Protein AF-A0A9D4PHR6-F1 (afdb_monomer_lite)

Foldseek 3Di:
DVVVVVVVVVVVVVVVVVVVVPPPPQDDDDDPVDLDPDPDPAQLLLLFQLRALCSLQVVVDPPLPPPDDPQKDFQEKEKEWEAFDDDDDPVVVVVCVVVVVVLVVCVVVPPPDDPVSLLVLSNVQSNCCNVPVGDPSPSVDDNSRSLLSQLVVLVVLCCPQADVDLLNLLVLLVVLVVVVVLVVVQPDQPPPPDDRPHDPHHYDYHYDHQSNQRSNCRLQVFLQDVVHRDPSCCVVPSPPRRGGNSNQNYHGWMWMWIWMAGDPRFIWIFIATSSHTDDTAQAPDSRGGPVSVCPGLSNQQSPPRDNCQSPDPPDDSVPDRD

Structure (mmCIF, N/CA/C/O backbone):
data_AF-A0A9D4PHR6-F1
#
_entry.id   AF-A0A9D4PHR6-F1
#
loop_
_atom_site.group_PDB
_atom_site.id
_atom_site.type_symbol
_atom_site.label_atom_id
_atom_site.label_alt_id
_atom_site.label_comp_id
_atom_site.label_asym_id
_atom_site.label_entity_id
_atom_site.label_seq_id
_atom_site.pdbx_PDB_ins_code
_atom_site.Cartn_x
_atom_site.Cartn_y
_atom_site.Cartn_z
_atom_site.occupancy
_atom_site.B_iso_or_equiv
_atom_site.auth_seq_id
_atom_site.auth_comp_id
_atom_site.auth_asym_id
_atom_site.auth_atom_id
_atom_site.pdbx_PDB_model_num
ATOM 1 N N . MET A 1 1 ? 49.604 -32.630 4.756 1.00 53.75 1 MET A N 1
ATOM 2 C CA . MET A 1 1 ? 49.656 -32.004 3.415 1.00 53.75 1 MET A CA 1
ATOM 3 C C . MET A 1 1 ? 48.491 -32.455 2.538 1.00 53.75 1 MET A C 1
ATOM 5 O O . MET A 1 1 ? 47.643 -31.623 2.258 1.00 53.75 1 MET A O 1
ATOM 9 N N . ALA A 1 2 ? 48.373 -33.742 2.186 1.00 53.66 2 ALA A N 1
ATOM 10 C CA . ALA A 1 2 ? 47.336 -34.230 1.261 1.00 53.66 2 ALA A CA 1
ATOM 11 C C . ALA A 1 2 ? 45.887 -33.900 1.682 1.00 53.66 2 ALA A C 1
ATOM 13 O O . ALA A 1 2 ? 45.139 -33.359 0.883 1.00 53.66 2 ALA A O 1
ATOM 14 N N . VAL A 1 3 ? 45.519 -34.114 2.951 1.00 58.34 3 VAL A N 1
ATOM 15 C CA . VAL A 1 3 ? 44.145 -33.882 3.454 1.00 58.34 3 VAL A CA 1
ATOM 16 C C . VAL A 1 3 ? 43.715 -32.409 3.382 1.00 58.34 3 VAL A C 1
ATOM 18 O O . VAL A 1 3 ? 42.563 -32.114 3.081 1.00 58.34 3 VAL A O 1
ATOM 21 N N . ILE A 1 4 ? 44.643 -31.472 3.605 1.00 59.62 4 ILE A N 1
ATOM 22 C CA . ILE A 1 4 ? 44.362 -30.027 3.545 1.00 59.62 4 ILE A CA 1
ATOM 23 C C . ILE A 1 4 ? 44.107 -29.595 2.096 1.00 59.62 4 ILE A C 1
ATOM 25 O O . ILE A 1 4 ? 43.208 -28.798 1.846 1.00 59.62 4 ILE A O 1
ATOM 29 N N . ILE A 1 5 ? 44.847 -30.169 1.142 1.00 61.12 5 ILE A N 1
ATOM 30 C CA . ILE A 1 5 ? 44.659 -29.916 -0.291 1.00 61.12 5 ILE A CA 1
ATOM 31 C C . ILE A 1 5 ? 43.293 -30.448 -0.737 1.00 61.12 5 ILE A C 1
ATOM 33 O O . ILE A 1 5 ? 42.548 -29.718 -1.380 1.00 61.12 5 ILE A O 1
ATOM 37 N N . THR A 1 6 ? 42.902 -31.657 -0.317 1.00 59.56 6 THR A N 1
ATOM 38 C CA . THR A 1 6 ? 41.588 -32.223 -0.661 1.00 59.56 6 THR A CA 1
ATOM 39 C C . THR A 1 6 ? 40.434 -31.397 -0.090 1.00 59.56 6 THR A C 1
ATOM 41 O O . THR A 1 6 ? 39.454 -31.154 -0.788 1.00 59.56 6 THR A O 1
ATOM 44 N N . ILE A 1 7 ? 40.552 -30.909 1.151 1.00 62.78 7 ILE A N 1
ATOM 45 C CA . ILE A 1 7 ? 39.532 -30.050 1.774 1.00 62.78 7 ILE A CA 1
ATOM 46 C C . ILE A 1 7 ? 39.441 -28.697 1.054 1.00 62.78 7 ILE A C 1
ATOM 48 O O . ILE A 1 7 ? 38.333 -28.254 0.769 1.00 62.78 7 ILE A O 1
ATOM 52 N N . LEU A 1 8 ? 40.571 -28.071 0.703 1.00 54.41 8 LEU A N 1
ATOM 53 C CA . LEU A 1 8 ? 40.598 -26.815 -0.061 1.00 54.41 8 LEU A CA 1
ATOM 54 C C . LEU A 1 8 ? 40.019 -26.972 -1.474 1.00 54.41 8 LEU A C 1
ATOM 56 O O . LEU A 1 8 ? 39.326 -26.081 -1.956 1.00 54.41 8 LEU A O 1
ATOM 60 N N . SER A 1 9 ? 40.252 -28.108 -2.136 1.00 57.69 9 SER A N 1
ATOM 61 C CA . SER A 1 9 ? 39.667 -28.401 -3.448 1.00 57.69 9 SER A CA 1
ATOM 62 C C . SER A 1 9 ? 38.159 -28.651 -3.370 1.00 57.69 9 SER A C 1
ATOM 64 O O . SER A 1 9 ? 37.426 -28.203 -4.248 1.00 57.69 9 SER A O 1
ATOM 66 N N . ILE A 1 10 ? 37.675 -29.313 -2.312 1.00 64.19 10 ILE A N 1
ATOM 67 C CA . ILE A 1 10 ? 36.238 -29.531 -2.089 1.00 64.19 10 ILE A CA 1
ATOM 68 C C . ILE A 1 10 ? 35.541 -28.216 -1.736 1.00 64.19 10 ILE A C 1
ATOM 70 O O . ILE A 1 10 ? 34.469 -27.950 -2.271 1.00 64.19 10 ILE A O 1
ATOM 74 N N . THR A 1 11 ? 36.132 -27.364 -0.891 1.00 59.88 11 THR A N 1
ATOM 75 C CA . THR A 1 11 ? 35.540 -26.061 -0.552 1.00 59.88 11 THR A CA 1
ATOM 76 C C . THR A 1 11 ? 35.572 -25.098 -1.732 1.00 59.88 11 THR A C 1
ATOM 78 O O . THR A 1 11 ? 34.569 -24.435 -1.968 1.00 59.88 11 THR A O 1
ATOM 81 N N . ALA A 1 12 ? 36.645 -25.069 -2.530 1.00 55.56 12 ALA A N 1
ATOM 82 C CA . ALA A 1 12 ? 36.698 -24.304 -3.778 1.00 55.56 12 ALA A CA 1
ATOM 83 C C . ALA A 1 12 ? 35.707 -24.838 -4.828 1.00 55.56 12 ALA A C 1
ATOM 85 O O . ALA A 1 12 ? 35.062 -24.051 -5.519 1.00 55.56 12 ALA A O 1
ATOM 86 N N . GLY A 1 13 ? 35.527 -26.161 -4.911 1.00 55.38 13 GLY A N 1
ATOM 87 C CA . GLY A 1 13 ? 34.507 -26.811 -5.738 1.00 55.38 13 GLY A CA 1
ATOM 88 C C . GLY A 1 13 ? 33.083 -26.463 -5.295 1.00 55.38 13 GLY A C 1
ATOM 89 O O . GLY A 1 13 ? 32.242 -26.120 -6.117 1.00 55.38 13 GLY A O 1
ATOM 90 N N . LEU A 1 14 ? 32.813 -26.457 -3.987 1.00 52.28 14 LEU A N 1
ATOM 91 C CA . LEU A 1 14 ? 31.521 -26.037 -3.444 1.00 52.28 14 LEU A CA 1
ATOM 92 C C . LEU A 1 14 ? 31.281 -24.538 -3.659 1.00 52.28 14 LEU A C 1
ATOM 94 O O . LEU A 1 14 ? 30.183 -24.157 -4.042 1.00 52.28 14 LEU A O 1
ATOM 98 N N . LEU A 1 15 ? 32.293 -23.687 -3.461 1.00 48.34 15 LEU A N 1
ATOM 99 C CA . LEU A 1 15 ? 32.203 -22.242 -3.703 1.00 48.34 15 LEU A CA 1
ATOM 100 C C . LEU A 1 15 ? 32.000 -21.917 -5.183 1.00 48.34 15 LEU A C 1
ATOM 102 O O . LEU A 1 15 ? 31.240 -21.009 -5.490 1.00 48.34 15 LEU A O 1
ATOM 106 N N . THR A 1 16 ? 32.625 -22.659 -6.098 1.00 47.94 16 THR A N 1
ATOM 107 C CA . THR A 1 16 ? 32.420 -22.488 -7.545 1.00 47.94 16 THR A CA 1
ATOM 108 C C . THR A 1 16 ? 31.070 -23.026 -8.001 1.00 47.94 16 THR A C 1
ATOM 110 O O . THR A 1 16 ? 30.443 -22.394 -8.839 1.00 47.94 16 THR A O 1
ATOM 113 N N . VAL A 1 17 ? 30.555 -24.111 -7.412 1.00 46.28 17 VAL A N 1
ATOM 114 C CA . VAL A 1 17 ? 29.184 -24.594 -7.665 1.00 46.28 17 VAL A CA 1
ATOM 115 C C . VAL A 1 17 ? 28.133 -23.647 -7.072 1.00 46.28 17 VAL A C 1
ATOM 117 O O . VAL A 1 17 ? 27.116 -23.396 -7.710 1.00 46.28 17 VAL A O 1
ATOM 120 N N . VAL A 1 18 ? 28.381 -23.060 -5.897 1.00 48.59 18 VAL A N 1
ATOM 121 C CA . VAL A 1 18 ? 27.504 -22.043 -5.288 1.00 48.59 18 VAL A CA 1
ATOM 122 C C . VAL A 1 18 ? 27.568 -20.721 -6.061 1.00 48.59 18 VAL A C 1
ATOM 124 O O . VAL A 1 18 ? 26.529 -20.106 -6.272 1.00 48.59 18 VAL A O 1
ATOM 127 N N . ALA A 1 19 ? 28.740 -20.316 -6.555 1.00 44.06 19 ALA A N 1
ATOM 128 C CA . ALA A 1 19 ? 28.884 -19.148 -7.425 1.00 44.06 19 ALA A CA 1
ATOM 129 C C . ALA A 1 19 ? 28.285 -19.388 -8.825 1.00 44.06 19 ALA A C 1
ATOM 131 O O . ALA A 1 19 ? 27.686 -18.486 -9.400 1.00 44.06 19 ALA A O 1
ATOM 132 N N . ALA A 1 20 ? 28.368 -20.610 -9.362 1.00 41.12 20 ALA A N 1
ATOM 133 C CA . ALA A 1 20 ? 27.727 -20.991 -10.623 1.00 41.12 20 ALA A CA 1
ATOM 134 C C . ALA A 1 20 ? 26.204 -21.188 -10.489 1.00 41.12 20 ALA A C 1
ATOM 136 O O . ALA A 1 20 ? 25.487 -21.136 -11.488 1.00 41.12 20 ALA A O 1
ATOM 137 N N . ALA A 1 21 ? 25.686 -21.365 -9.268 1.00 44.19 21 ALA A N 1
ATOM 138 C CA . ALA A 1 21 ? 24.251 -21.364 -8.988 1.00 44.19 21 ALA A CA 1
ATOM 139 C C . ALA A 1 21 ? 23.622 -19.955 -9.048 1.00 44.19 21 ALA A C 1
ATOM 141 O O . ALA A 1 21 ? 22.397 -19.841 -9.018 1.00 44.19 21 ALA A O 1
ATOM 142 N N . GLU A 1 22 ? 24.421 -18.896 -9.229 1.00 47.66 22 GLU A N 1
ATOM 143 C CA . GLU A 1 22 ? 23.947 -17.585 -9.694 1.00 47.66 22 GLU A CA 1
ATOM 144 C C . GLU A 1 22 ? 23.866 -17.514 -11.230 1.00 47.66 22 GLU A C 1
ATOM 146 O O . GLU A 1 22 ? 24.048 -16.458 -11.836 1.00 47.66 22 GLU A O 1
ATOM 151 N N . ALA A 1 23 ? 23.546 -18.630 -11.894 1.00 51.72 23 ALA A N 1
ATOM 152 C CA . ALA A 1 23 ? 22.989 -18.574 -13.237 1.00 51.72 23 ALA A CA 1
ATOM 153 C C . ALA A 1 23 ? 21.769 -17.642 -13.189 1.00 51.72 23 ALA A C 1
ATOM 155 O O . ALA A 1 23 ? 20.776 -17.926 -12.511 1.00 51.72 23 ALA A O 1
ATOM 156 N N . THR A 1 24 ? 21.861 -16.489 -13.854 1.00 64.69 24 THR A N 1
ATOM 157 C CA . THR A 1 24 ? 20.796 -15.491 -13.852 1.00 64.69 24 THR A CA 1
ATOM 158 C C . THR A 1 24 ? 19.516 -16.159 -14.347 1.00 64.69 24 THR A C 1
ATOM 160 O O . THR A 1 24 ? 19.383 -16.503 -15.516 1.00 64.69 24 THR A O 1
ATOM 163 N N . CYS A 1 25 ? 18.538 -16.346 -13.458 1.00 82.31 25 CYS A N 1
ATOM 164 C CA . CYS A 1 25 ? 17.222 -16.897 -13.804 1.00 82.31 25 CYS A CA 1
ATOM 165 C C . CYS A 1 25 ? 16.466 -16.022 -14.823 1.00 82.31 25 CYS A C 1
ATOM 167 O O . CYS A 1 25 ? 15.420 -16.415 -15.347 1.00 82.31 25 CYS A O 1
ATOM 169 N N . TYR A 1 26 ? 16.965 -14.811 -15.059 1.00 83.62 26 TYR A N 1
ATOM 170 C CA . TYR A 1 26 ? 16.576 -13.943 -16.146 1.00 83.62 26 TYR A CA 1
ATOM 171 C C . TYR A 1 26 ? 17.455 -14.214 -17.365 1.00 83.62 26 TYR A C 1
ATOM 173 O O . TYR A 1 26 ? 18.672 -14.047 -17.318 1.00 83.62 26 TYR A O 1
ATOM 181 N N . THR A 1 27 ? 16.811 -14.590 -18.461 1.00 79.25 27 THR A N 1
ATOM 182 C CA . THR A 1 27 ? 17.423 -14.692 -19.780 1.00 79.25 27 THR A CA 1
ATOM 183 C C . THR A 1 27 ? 16.799 -13.610 -20.663 1.00 79.25 27 THR A C 1
ATOM 185 O O . THR A 1 27 ? 15.603 -13.695 -20.954 1.00 79.25 27 THR A O 1
ATOM 188 N N . PRO A 1 28 ? 17.556 -12.567 -21.059 1.00 71.06 28 PRO A N 1
ATOM 189 C CA . PRO A 1 28 ? 17.055 -11.574 -21.999 1.00 71.06 28 PRO A CA 1
ATOM 190 C C . PRO A 1 28 ? 16.636 -12.255 -23.302 1.00 71.06 28 PRO A C 1
ATOM 192 O O . PRO A 1 28 ? 17.345 -13.122 -23.818 1.00 71.06 28 PRO A O 1
ATOM 195 N N . ARG A 1 29 ? 15.499 -11.850 -23.864 1.00 68.19 29 ARG A N 1
ATOM 196 C CA . ARG A 1 29 ? 15.066 -12.350 -25.168 1.00 68.19 29 ARG A CA 1
ATOM 197 C C . ARG A 1 29 ? 15.962 -11.795 -26.274 1.00 68.19 29 ARG A C 1
ATOM 199 O O . ARG A 1 29 ? 15.990 -10.586 -26.503 1.00 68.19 29 ARG A O 1
ATOM 206 N N . GLU A 1 30 ? 16.612 -12.677 -27.031 1.00 64.88 30 GLU A N 1
ATOM 207 C CA . GLU A 1 30 ? 17.264 -12.294 -28.285 1.00 64.88 30 GLU A CA 1
ATOM 208 C C . GLU A 1 30 ? 16.201 -11.844 -29.302 1.00 64.88 30 GLU A C 1
ATOM 210 O O . GLU A 1 30 ? 15.324 -12.609 -29.719 1.00 64.88 30 GLU A O 1
ATOM 215 N N . ARG A 1 31 ? 16.231 -10.561 -29.681 1.00 61.28 31 ARG A N 1
ATOM 216 C CA . ARG A 1 31 ? 15.368 -10.017 -30.736 1.00 61.28 31 ARG A CA 1
ATOM 217 C C . ARG A 1 31 ? 16.116 -10.067 -32.065 1.00 61.28 31 ARG A C 1
ATOM 219 O O . ARG A 1 31 ? 16.878 -9.160 -32.377 1.00 61.28 31 ARG A O 1
ATOM 226 N N . ASN A 1 32 ? 15.821 -11.066 -32.895 1.00 57.16 32 ASN A N 1
ATOM 227 C CA . ASN A 1 32 ? 16.374 -11.202 -34.255 1.00 57.16 32 ASN A CA 1
ATOM 228 C C . ASN A 1 32 ? 15.736 -10.211 -35.257 1.00 57.16 32 ASN A C 1
ATOM 230 O O . ASN A 1 32 ? 15.321 -10.601 -36.345 1.00 57.16 32 ASN A O 1
ATOM 234 N N . GLY A 1 33 ? 15.539 -8.947 -34.867 1.00 54.75 33 GLY A N 1
ATOM 235 C CA . GLY A 1 33 ? 14.909 -7.915 -35.703 1.00 54.75 33 GLY A CA 1
ATOM 236 C C . GLY A 1 33 ? 13.414 -8.118 -36.000 1.00 54.75 33 GLY A C 1
ATOM 237 O O . GLY A 1 33 ? 12.816 -7.310 -36.703 1.00 54.75 33 GLY A O 1
ATOM 238 N N . GLN A 1 34 ? 12.775 -9.164 -35.463 1.00 55.03 34 GLN A N 1
ATOM 239 C CA . GLN A 1 34 ? 11.347 -9.426 -35.658 1.00 55.03 34 GLN A CA 1
ATOM 240 C C . GLN A 1 34 ? 10.516 -8.913 -34.476 1.00 55.03 34 GLN A C 1
ATOM 242 O O . GLN A 1 34 ? 10.518 -9.503 -33.392 1.00 55.03 34 GLN A O 1
ATOM 247 N N . CYS A 1 35 ? 9.725 -7.863 -34.704 1.00 54.19 35 CYS A N 1
ATOM 248 C CA . CYS A 1 35 ? 8.617 -7.488 -33.825 1.00 54.19 35 CYS A CA 1
ATOM 249 C C . CYS A 1 35 ? 7.476 -8.498 -33.998 1.00 54.19 35 CYS A C 1
ATOM 251 O O . CYS A 1 35 ? 6.541 -8.275 -34.766 1.00 54.19 35 CYS A O 1
ATOM 253 N N . ARG A 1 36 ? 7.541 -9.644 -33.314 1.00 53.09 36 ARG A N 1
ATOM 254 C CA . ARG A 1 36 ? 6.382 -10.542 -33.261 1.00 53.09 36 ARG A CA 1
ATOM 255 C C . ARG A 1 36 ? 5.301 -9.873 -32.414 1.00 53.09 36 ARG A C 1
ATOM 257 O O . ARG A 1 36 ? 5.561 -9.504 -31.272 1.00 53.09 36 ARG A O 1
ATOM 264 N N . ARG A 1 37 ? 4.087 -9.738 -32.966 1.00 50.34 37 ARG A N 1
ATOM 265 C CA . ARG A 1 37 ? 2.878 -9.558 -32.152 1.00 50.34 37 ARG A CA 1
ATOM 266 C C . ARG A 1 37 ? 2.793 -10.782 -31.260 1.00 50.34 37 ARG A C 1
ATOM 268 O O . ARG A 1 37 ? 2.355 -11.836 -31.708 1.00 50.34 37 ARG A O 1
ATOM 275 N N . ASP A 1 38 ? 3.281 -10.657 -30.038 1.00 49.72 38 ASP A N 1
ATOM 276 C CA . ASP A 1 38 ? 3.063 -11.697 -29.060 1.00 49.72 38 ASP A CA 1
ATOM 277 C C . ASP A 1 38 ? 1.557 -11.702 -28.749 1.00 49.72 38 ASP A C 1
ATOM 279 O O . ASP A 1 38 ? 1.022 -10.655 -28.368 1.00 49.72 38 ASP A O 1
ATOM 283 N N . PRO A 1 39 ? 0.826 -12.812 -28.959 1.00 44.12 39 PRO A N 1
ATOM 284 C CA . PRO A 1 39 ? -0.589 -12.897 -28.600 1.00 44.12 39 PRO A CA 1
ATOM 285 C C . PRO A 1 39 ? -0.815 -12.775 -27.085 1.00 44.12 39 PRO A C 1
ATOM 287 O O . PRO A 1 39 ? -1.963 -12.686 -26.643 1.00 44.12 39 PRO A O 1
ATOM 290 N N . TYR A 1 40 ? 0.251 -12.740 -26.275 1.00 45.31 40 TYR A N 1
ATOM 291 C CA . TYR A 1 40 ? 0.152 -12.393 -24.868 1.00 45.31 40 TYR A CA 1
ATOM 292 C C . TYR A 1 40 ? -0.375 -10.968 -24.710 1.00 45.31 40 TYR A C 1
ATOM 294 O O . TYR A 1 40 ? 0.322 -9.968 -24.874 1.00 45.31 40 TYR A O 1
ATOM 302 N N . ARG A 1 41 ? -1.638 -10.894 -24.291 1.00 55.00 41 ARG A N 1
ATOM 303 C CA . ARG A 1 41 ? -2.166 -9.765 -23.535 1.00 55.00 41 ARG A CA 1
ATOM 304 C C . ARG A 1 41 ? -1.188 -9.531 -22.383 1.00 55.00 41 ARG A C 1
ATOM 306 O O . ARG A 1 41 ? -1.128 -10.357 -21.472 1.00 55.00 41 ARG A O 1
ATOM 313 N N . LEU A 1 42 ? -0.366 -8.484 -22.481 1.00 58.38 42 LEU A N 1
ATOM 314 C CA . LEU A 1 42 ? 0.649 -8.185 -21.473 1.00 58.38 42 LEU A CA 1
ATOM 315 C C . LEU A 1 42 ? 0.021 -8.272 -20.081 1.00 58.38 42 LEU A C 1
ATOM 317 O O . LEU A 1 42 ? -1.085 -7.751 -19.892 1.00 58.38 42 LEU A O 1
ATOM 321 N N . PRO A 1 43 ? 0.684 -8.931 -19.117 1.00 63.31 43 PRO A N 1
ATOM 322 C CA . PRO A 1 43 ? 0.195 -8.980 -17.755 1.00 63.31 43 PRO A CA 1
ATOM 323 C C . PRO A 1 43 ? 0.276 -7.565 -17.187 1.00 63.31 43 PRO A C 1
ATOM 325 O O . PRO A 1 43 ? 1.294 -7.115 -16.671 1.00 63.31 43 PRO A O 1
ATOM 328 N N . SER A 1 44 ? -0.847 -6.866 -17.284 1.00 67.44 44 SER A N 1
ATOM 329 C CA . SER A 1 44 ? -1.121 -5.522 -16.780 1.00 67.44 44 SER A CA 1
ATOM 330 C C . SER A 1 44 ? -0.950 -5.384 -15.263 1.00 67.44 44 SER A C 1
ATOM 332 O O . SER A 1 44 ? -1.164 -4.304 -14.717 1.00 67.44 44 SER A O 1
ATOM 334 N N . THR A 1 45 ? -0.556 -6.471 -14.596 1.00 78.62 45 THR A N 1
ATOM 335 C CA . THR A 1 45 ? -0.201 -6.595 -13.185 1.00 78.62 45 THR A CA 1
ATOM 336 C C . THR A 1 45 ? 1.293 -6.422 -12.892 1.00 78.62 45 THR A C 1
ATOM 338 O O . THR A 1 45 ? 1.640 -6.358 -11.721 1.00 78.62 45 THR A O 1
ATOM 341 N N . LEU A 1 46 ? 2.175 -6.332 -13.899 1.00 87.81 46 LEU A N 1
ATOM 342 C CA . LEU A 1 46 ? 3.637 -6.218 -13.715 1.00 87.81 46 LEU A CA 1
ATOM 343 C C . LEU A 1 46 ? 4.160 -4.774 -13.775 1.00 87.81 46 LEU A C 1
ATOM 345 O O . LEU A 1 46 ? 5.276 -4.522 -14.219 1.00 87.81 46 LEU A O 1
ATOM 349 N N . PHE A 1 47 ? 3.351 -3.794 -13.373 1.00 90.81 47 PHE A N 1
ATOM 350 C CA . PHE A 1 47 ? 3.727 -2.378 -13.441 1.00 90.81 47 PHE A CA 1
ATOM 351 C C . PHE A 1 47 ? 4.044 -1.767 -12.069 1.00 90.81 47 PHE A C 1
ATOM 353 O O . PHE A 1 47 ? 4.058 -0.537 -11.923 1.00 90.81 47 PHE A O 1
ATOM 360 N N . GLY A 1 48 ? 4.273 -2.595 -11.041 1.00 92.25 48 GLY A N 1
ATOM 361 C CA . GLY A 1 48 ? 4.505 -2.132 -9.672 1.00 92.25 48 GLY A CA 1
ATOM 362 C C . GLY A 1 48 ? 3.377 -1.205 -9.209 1.00 92.25 48 GLY A C 1
ATOM 363 O O . GLY A 1 48 ? 2.207 -1.421 -9.540 1.00 92.25 48 GLY A O 1
ATOM 364 N N . THR A 1 49 ? 3.713 -0.097 -8.542 1.00 92.62 49 THR A N 1
ATOM 365 C CA . THR A 1 49 ? 2.735 0.927 -8.106 1.00 92.62 49 THR A CA 1
ATOM 366 C C . THR A 1 49 ? 1.919 1.567 -9.238 1.00 92.62 49 THR A C 1
ATOM 368 O O . THR A 1 49 ? 0.943 2.271 -8.961 1.00 92.62 49 THR A O 1
ATOM 371 N N . LYS A 1 50 ? 2.293 1.357 -10.507 1.00 92.62 50 LYS A N 1
ATOM 372 C CA . LYS A 1 50 ? 1.572 1.867 -11.686 1.00 92.62 50 LYS A CA 1
ATOM 373 C C . LYS A 1 50 ? 0.591 0.857 -12.275 1.00 92.62 50 LYS A C 1
ATOM 375 O O . LYS A 1 50 ? -0.078 1.140 -13.265 1.00 92.62 50 LYS A O 1
ATOM 380 N N . THR A 1 51 ? 0.475 -0.310 -11.657 1.00 92.00 51 THR A N 1
ATOM 381 C CA . THR A 1 51 ? -0.577 -1.275 -11.963 1.00 92.00 51 THR A CA 1
ATOM 382 C C . THR A 1 51 ? -1.931 -0.634 -11.692 1.00 92.00 51 THR A C 1
ATOM 384 O O . THR A 1 51 ? -2.146 -0.038 -10.637 1.00 92.00 51 THR A O 1
ATOM 387 N N . THR A 1 52 ? -2.860 -0.725 -12.642 1.00 89.75 52 THR A N 1
ATOM 388 C CA . THR A 1 52 ? -4.213 -0.194 -12.431 1.00 89.75 52 THR A CA 1
ATOM 389 C C . THR A 1 52 ? -4.923 -0.983 -11.337 1.00 89.75 52 THR A C 1
ATOM 391 O O . THR A 1 52 ? -4.794 -2.210 -11.290 1.00 89.75 52 THR A O 1
ATOM 394 N N . TYR A 1 53 ? -5.785 -0.319 -10.572 1.00 89.12 53 TYR A N 1
ATOM 395 C CA . TYR A 1 53 ? -6.570 -0.963 -9.521 1.00 89.12 53 TYR A CA 1
ATOM 396 C C . TYR A 1 53 ? -7.328 -2.210 -9.989 1.00 89.12 53 TYR A C 1
ATOM 398 O O . TYR A 1 53 ? -7.352 -3.241 -9.325 1.00 89.12 53 TYR A O 1
ATOM 406 N N . ARG A 1 54 ? -7.913 -2.132 -11.183 1.00 84.62 54 ARG A N 1
ATOM 407 C CA . ARG A 1 54 ? -8.743 -3.177 -11.789 1.00 84.62 54 ARG A CA 1
ATOM 408 C C . ARG A 1 54 ? -7.979 -4.470 -12.055 1.00 84.62 54 ARG A C 1
ATOM 410 O O . ARG A 1 54 ? -8.463 -5.552 -11.735 1.00 84.62 54 ARG A O 1
ATOM 417 N N . HIS A 1 55 ? -6.773 -4.335 -12.598 1.00 85.31 55 HIS A N 1
ATOM 418 C CA . HIS A 1 55 ? -5.877 -5.458 -12.844 1.00 85.31 55 HIS A CA 1
ATOM 419 C C . HIS A 1 55 ? -5.295 -6.012 -11.537 1.00 85.31 55 HIS A C 1
ATOM 421 O O . HIS A 1 55 ? -5.222 -7.226 -11.389 1.00 85.31 55 HIS A O 1
ATOM 427 N N . ALA A 1 56 ? -4.964 -5.155 -10.563 1.00 87.62 56 ALA A N 1
ATOM 428 C CA . ALA A 1 56 ? -4.457 -5.599 -9.259 1.00 87.62 56 ALA A CA 1
ATOM 429 C C . ALA A 1 56 ? -5.493 -6.392 -8.439 1.00 87.62 56 ALA A C 1
ATOM 431 O O . ALA A 1 56 ? -5.159 -7.356 -7.748 1.00 87.62 56 ALA A O 1
ATOM 432 N N . THR A 1 57 ? -6.761 -5.986 -8.509 1.00 85.06 57 THR A N 1
ATOM 433 C CA . THR A 1 57 ? -7.847 -6.568 -7.705 1.00 85.06 57 THR A CA 1
ATOM 434 C C . THR A 1 57 ? -8.632 -7.658 -8.427 1.00 85.06 57 THR A C 1
ATOM 436 O O . THR A 1 57 ? -9.274 -8.474 -7.773 1.00 85.06 57 THR A O 1
ATOM 439 N N . GLY A 1 58 ? -8.602 -7.700 -9.763 1.00 76.88 58 GLY A N 1
ATOM 440 C CA . GLY A 1 58 ? -9.407 -8.643 -10.545 1.00 76.88 58 GLY A CA 1
ATOM 441 C C . GLY A 1 58 ? -10.905 -8.305 -10.580 1.00 76.88 58 GLY A C 1
ATOM 442 O O . GLY A 1 58 ? -11.708 -9.124 -11.035 1.00 76.88 58 GLY A O 1
ATOM 443 N N . LEU A 1 59 ? -11.291 -7.085 -10.174 1.00 70.50 59 LEU A N 1
ATOM 444 C CA . LEU A 1 59 ? -12.681 -6.588 -10.124 1.00 70.50 59 LEU A CA 1
ATOM 445 C C . LEU A 1 59 ? -13.382 -6.484 -11.497 1.00 70.50 59 LEU A C 1
ATOM 447 O O . LEU A 1 59 ? -14.507 -6.004 -11.596 1.00 70.50 59 LEU A O 1
ATOM 451 N N . HIS A 1 60 ? -12.739 -6.934 -12.576 1.00 61.19 60 HIS A N 1
ATOM 452 C CA . HIS A 1 60 ? -13.386 -7.178 -13.868 1.00 61.19 60 HIS A CA 1
ATOM 453 C C . HIS A 1 60 ? -14.351 -8.371 -13.841 1.00 61.19 60 HIS A C 1
ATOM 455 O O . HIS A 1 60 ? -15.199 -8.504 -14.721 1.00 61.19 60 HIS A O 1
ATOM 461 N N . THR A 1 61 ? -14.201 -9.262 -12.863 1.00 52.16 61 THR A N 1
ATOM 462 C CA . THR A 1 61 ? -15.096 -10.399 -12.651 1.00 52.16 61 THR A CA 1
ATOM 463 C C . THR A 1 61 ? -16.267 -9.958 -11.766 1.00 52.16 61 THR A C 1
ATOM 465 O O . THR A 1 61 ? -16.098 -9.114 -10.891 1.00 52.16 61 THR A O 1
ATOM 468 N N . LYS A 1 62 ? -17.476 -10.509 -11.968 1.00 50.47 62 LYS A N 1
ATOM 469 C CA . LYS A 1 62 ? -18.710 -10.173 -11.209 1.00 50.47 62 LYS A CA 1
ATOM 470 C C . LYS A 1 62 ? -18.647 -10.497 -9.696 1.00 50.47 62 LYS A C 1
ATOM 472 O O . LYS A 1 62 ? -19.670 -10.495 -9.020 1.00 50.47 62 LYS A O 1
ATOM 477 N N . TRP A 1 63 ? -17.458 -10.776 -9.171 1.00 44.06 63 TRP A N 1
ATOM 478 C CA . TRP A 1 63 ? -17.190 -11.297 -7.841 1.00 44.06 63 TRP A CA 1
ATOM 479 C C . TRP A 1 63 ? -16.117 -10.436 -7.175 1.00 44.06 63 TRP A C 1
ATOM 481 O O . TRP A 1 63 ? -15.008 -10.886 -6.903 1.00 44.06 63 TRP A O 1
ATOM 491 N N . ALA A 1 64 ? -16.439 -9.171 -6.891 1.00 52.78 64 ALA A N 1
ATOM 492 C CA . ALA A 1 64 ? -15.778 -8.517 -5.768 1.00 52.78 64 ALA A CA 1
ATOM 493 C C . ALA A 1 64 ? -16.053 -9.403 -4.547 1.00 52.78 64 ALA A C 1
ATOM 495 O O . ALA A 1 64 ? -17.223 -9.622 -4.215 1.00 52.78 64 ALA A O 1
ATOM 496 N N . ASN A 1 65 ? -15.011 -9.988 -3.953 1.00 57.09 65 ASN A N 1
ATOM 497 C CA . ASN A 1 65 ? -15.148 -10.868 -2.797 1.00 57.09 65 ASN A CA 1
ATOM 498 C C . ASN A 1 65 ? -15.826 -10.087 -1.672 1.00 57.09 65 ASN A C 1
ATOM 500 O O . ASN A 1 65 ? -15.199 -9.310 -0.959 1.00 57.09 65 ASN A O 1
ATOM 504 N N . ARG A 1 66 ? -17.144 -10.251 -1.537 1.00 64.12 66 ARG A N 1
ATOM 505 C CA . ARG A 1 66 ? -17.904 -9.576 -0.495 1.00 64.12 66 ARG A CA 1
ATOM 506 C C . ARG A 1 66 ? -17.536 -10.245 0.820 1.00 64.12 66 ARG A C 1
ATOM 508 O O . ARG A 1 66 ? -18.012 -11.346 1.090 1.00 64.12 66 ARG A O 1
ATOM 515 N N . ALA A 1 67 ? -16.733 -9.575 1.639 1.00 69.94 67 ALA A N 1
ATOM 516 C CA . ALA A 1 67 ? -16.519 -9.980 3.019 1.00 69.94 67 ALA A CA 1
ATOM 517 C C . ALA A 1 67 ? -17.858 -9.870 3.768 1.00 69.94 67 ALA A C 1
ATOM 519 O O . ALA A 1 67 ? -18.284 -8.787 4.170 1.00 69.94 67 ALA A O 1
ATOM 520 N N . ARG A 1 68 ? -18.585 -10.987 3.881 1.00 76.06 68 ARG A N 1
ATOM 521 C CA . ARG A 1 68 ? -19.784 -11.075 4.717 1.00 76.06 68 ARG A CA 1
ATOM 522 C C . ARG A 1 68 ? -19.355 -11.549 6.092 1.00 76.06 68 ARG A C 1
ATOM 524 O O . ARG A 1 68 ? -18.806 -12.636 6.219 1.00 76.06 68 ARG A O 1
ATOM 531 N N . VAL A 1 69 ? -19.656 -10.748 7.105 1.00 85.44 69 VAL A N 1
ATOM 532 C CA . VAL A 1 69 ? -19.438 -11.102 8.507 1.00 85.44 69 VAL A CA 1
ATOM 533 C C . VAL A 1 69 ? -20.813 -11.347 9.143 1.00 85.44 69 VAL A C 1
ATOM 535 O O . VAL A 1 69 ? -21.442 -10.399 9.620 1.00 85.44 69 VAL A O 1
ATOM 538 N N . PRO A 1 70 ? -21.363 -12.574 9.053 1.00 84.50 70 PRO A N 1
ATOM 539 C CA . PRO A 1 70 ? -22.703 -12.868 9.555 1.00 84.50 70 PRO A CA 1
ATOM 540 C C . PRO A 1 70 ? -22.783 -12.653 11.072 1.00 84.50 70 PRO A C 1
ATOM 542 O O . PRO A 1 70 ? -21.831 -12.921 11.798 1.00 84.50 70 PRO A O 1
ATOM 545 N N . GLY A 1 71 ? -23.928 -12.161 11.551 1.00 90.50 71 GLY A N 1
ATOM 546 C CA . GLY A 1 71 ? -24.150 -11.902 12.981 1.00 90.50 71 GLY A CA 1
ATOM 547 C C . GLY A 1 71 ? -23.472 -10.639 13.531 1.00 90.50 71 GLY A C 1
ATOM 548 O O . GLY A 1 71 ? -23.545 -10.390 14.735 1.00 90.50 71 GLY A O 1
ATOM 549 N N . CYS A 1 72 ? -22.852 -9.827 12.669 1.00 94.12 72 CYS A N 1
ATOM 550 C CA . CYS A 1 72 ? -22.182 -8.587 13.047 1.00 94.12 72 CYS A CA 1
ATOM 551 C C . CYS A 1 72 ? -22.718 -7.384 12.260 1.00 94.12 72 CYS A C 1
ATOM 553 O O . CYS A 1 72 ? -23.066 -7.492 11.084 1.00 94.12 72 CYS A O 1
ATOM 555 N N . LYS A 1 73 ? -22.750 -6.212 12.901 1.00 92.81 73 LYS A N 1
ATOM 556 C CA . LYS A 1 73 ? -23.110 -4.928 12.286 1.00 92.81 73 LYS A CA 1
ATOM 557 C C . LYS A 1 73 ? -21.866 -4.040 12.174 1.00 92.81 73 LYS A C 1
ATOM 559 O O . LYS A 1 73 ? -21.164 -3.891 13.177 1.00 92.81 73 LYS A O 1
ATOM 564 N N . PRO A 1 74 ? -21.570 -3.447 11.002 1.00 94.00 74 PRO A N 1
ATOM 565 C CA . PRO A 1 74 ? -20.482 -2.484 10.884 1.00 94.00 74 PRO A CA 1
ATOM 566 C C . PRO A 1 74 ? -20.847 -1.192 11.629 1.00 94.00 74 PRO A C 1
ATOM 568 O O . PRO A 1 74 ? -21.951 -0.670 11.477 1.00 94.00 74 PRO A O 1
ATOM 571 N N . LEU A 1 75 ? -19.920 -0.681 12.435 1.00 94.06 75 LEU A N 1
ATOM 572 C CA . LEU A 1 75 ? -20.074 0.540 13.228 1.00 94.06 75 LEU A CA 1
ATOM 573 C C . LEU A 1 75 ? -19.318 1.733 12.637 1.00 94.06 75 LEU A C 1
ATOM 575 O O . LEU A 1 75 ? -19.825 2.855 12.686 1.00 94.06 75 LEU A O 1
ATOM 579 N N . LEU A 1 76 ? -18.109 1.499 12.123 1.00 95.94 76 LEU A N 1
ATOM 580 C CA . LEU A 1 76 ? -17.211 2.527 11.598 1.00 95.94 76 LEU A CA 1
ATOM 581 C C . LEU A 1 76 ? -16.389 1.959 10.439 1.00 95.94 76 LEU A C 1
ATOM 583 O O . LEU A 1 76 ? -15.789 0.895 10.577 1.00 95.94 76 LEU A O 1
ATOM 587 N N . LEU A 1 77 ? -16.336 2.692 9.330 1.00 97.00 77 LEU A N 1
ATOM 588 C CA . LEU A 1 77 ? -15.437 2.445 8.204 1.00 97.00 77 LEU A CA 1
ATOM 589 C C . LEU A 1 77 ? -14.327 3.500 8.188 1.00 97.00 77 LEU A C 1
ATOM 591 O O . LEU A 1 77 ? -14.599 4.678 7.983 1.00 97.00 77 LEU A O 1
ATOM 595 N N . MET A 1 78 ? -13.076 3.090 8.343 1.00 98.00 78 MET A N 1
ATOM 596 C CA . MET A 1 78 ? -11.925 3.957 8.080 1.00 98.00 78 MET A CA 1
ATOM 597 C C . MET A 1 78 ? -11.264 3.491 6.795 1.00 98.00 78 MET A C 1
ATOM 599 O O . MET A 1 78 ? -11.051 2.292 6.644 1.00 98.00 78 MET A O 1
ATOM 603 N N . ILE A 1 79 ? -10.941 4.401 5.878 1.00 97.81 79 ILE A N 1
ATOM 604 C CA . ILE A 1 79 ? -10.237 4.052 4.640 1.00 97.81 79 ILE A CA 1
ATOM 605 C C . ILE A 1 79 ? -9.146 5.066 4.314 1.00 97.81 79 ILE A C 1
ATOM 607 O O . ILE A 1 79 ? -9.381 6.272 4.307 1.00 97.81 79 ILE A O 1
ATOM 611 N N . PHE A 1 80 ? -7.960 4.555 4.002 1.00 98.25 80 PHE A N 1
ATOM 612 C CA . PHE A 1 80 ? -6.833 5.307 3.464 1.00 98.25 80 PHE A CA 1
ATOM 613 C C . PHE A 1 80 ? -6.681 4.915 2.006 1.00 98.25 80 PHE A C 1
ATOM 615 O O . PHE A 1 80 ? -6.497 3.738 1.702 1.00 98.25 80 PHE A O 1
ATOM 622 N N . MET A 1 81 ? -6.784 5.881 1.102 1.00 96.88 81 MET A N 1
ATOM 623 C CA . MET A 1 81 ? -6.767 5.629 -0.331 1.00 96.88 81 MET A CA 1
ATOM 624 C C . MET A 1 81 ? -5.751 6.526 -1.020 1.00 96.88 81 MET A C 1
ATOM 626 O O . MET A 1 81 ? -5.781 7.748 -0.878 1.00 96.88 81 MET A O 1
ATOM 630 N N . ARG A 1 82 ? -4.862 5.935 -1.819 1.00 95.19 82 ARG A N 1
ATOM 631 C CA . ARG A 1 82 ? -4.006 6.726 -2.706 1.00 95.19 82 ARG A CA 1
ATOM 632 C C . ARG A 1 82 ? -4.732 7.083 -3.995 1.00 95.19 82 ARG A C 1
ATOM 634 O O . ARG A 1 82 ? -5.553 6.317 -4.488 1.00 95.19 82 ARG A O 1
ATOM 641 N N . HIS A 1 83 ? -4.392 8.220 -4.587 1.00 89.94 83 HIS A N 1
ATOM 642 C CA . HIS A 1 83 ? -4.967 8.619 -5.872 1.00 89.94 83 HIS A CA 1
ATOM 643 C C . HIS A 1 83 ? -4.533 7.700 -7.043 1.00 89.94 83 HIS A C 1
ATOM 645 O O . HIS A 1 83 ? -3.570 6.924 -6.961 1.00 89.94 83 HIS A O 1
ATOM 651 N N . THR A 1 84 ? -5.251 7.816 -8.165 1.00 86.44 84 THR A N 1
ATOM 652 C CA . THR A 1 84 ? -4.988 7.100 -9.429 1.00 86.44 84 THR A CA 1
ATOM 653 C C . THR A 1 84 ? -4.005 7.855 -10.341 1.00 86.44 84 THR A C 1
ATOM 655 O O . THR A 1 84 ? -3.387 8.839 -9.925 1.00 86.44 84 THR A O 1
ATOM 658 N N . THR A 1 85 ? -3.835 7.402 -11.586 1.00 79.44 85 THR A N 1
ATOM 659 C CA . THR A 1 85 ? -3.143 8.140 -12.650 1.00 79.44 85 THR A CA 1
ATOM 660 C C . THR A 1 85 ? -3.708 9.547 -12.794 1.00 79.44 85 THR A C 1
ATOM 662 O O . THR A 1 85 ? -4.906 9.724 -13.015 1.00 79.44 85 THR A O 1
ATOM 665 N N . ARG A 1 86 ? -2.839 10.553 -12.726 1.00 67.56 86 ARG A N 1
ATOM 666 C CA . ARG A 1 86 ? -3.172 11.928 -13.094 1.00 67.56 86 ARG A CA 1
ATOM 667 C C . ARG A 1 86 ? -2.688 12.169 -14.518 1.00 67.56 86 ARG A C 1
ATOM 669 O O . ARG A 1 86 ? -1.593 11.719 -14.859 1.00 67.56 86 ARG A O 1
ATOM 676 N N . PHE A 1 87 ? -3.463 12.890 -15.325 1.00 65.06 87 PHE A N 1
ATOM 677 C CA . PHE A 1 87 ? -2.905 13.442 -16.554 1.00 65.06 87 PHE A CA 1
ATOM 678 C C . PHE A 1 87 ? -1.709 14.341 -16.204 1.00 65.06 87 PHE A C 1
ATOM 680 O O . PHE A 1 87 ? -1.765 15.049 -15.191 1.00 65.06 87 PHE A O 1
ATOM 687 N N . PRO A 1 88 ? -0.630 14.297 -17.001 1.00 64.75 88 PRO A N 1
ATOM 688 C CA . PRO A 1 88 ? 0.504 15.191 -16.818 1.00 64.75 88 PRO A CA 1
ATOM 689 C C . PRO A 1 88 ? 0.016 16.642 -16.746 1.00 64.75 88 PRO A C 1
ATOM 691 O O . PRO A 1 88 ? -0.906 17.028 -17.470 1.00 64.75 88 PRO A O 1
ATOM 694 N N . GLY A 1 89 ? 0.598 17.444 -15.853 1.00 63.78 89 GLY A N 1
ATOM 695 C CA . GLY A 1 89 ? 0.266 18.865 -15.793 1.00 63.78 89 GLY A CA 1
ATOM 696 C C . GLY A 1 89 ? 0.767 19.591 -17.044 1.00 63.78 89 GLY A C 1
AT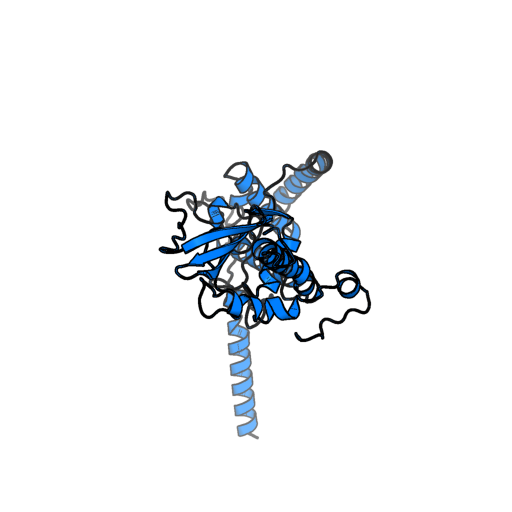OM 697 O O . GLY A 1 89 ? 1.617 19.075 -17.766 1.00 63.78 89 GLY A O 1
ATOM 698 N N . LYS A 1 90 ? 0.311 20.827 -17.280 1.00 74.25 90 LYS A N 1
ATOM 699 C CA . LYS A 1 90 ? 0.763 21.648 -18.424 1.00 74.25 90 LYS A CA 1
ATOM 700 C C . LYS A 1 90 ? 2.298 21.682 -18.566 1.00 74.25 90 LYS A C 1
ATOM 702 O O . LYS A 1 90 ? 2.813 21.469 -19.655 1.00 74.25 90 LYS A O 1
ATOM 707 N N . LYS A 1 91 ? 3.018 21.836 -17.448 1.00 65.81 91 LYS A N 1
ATOM 708 C CA . LYS A 1 91 ? 4.493 21.847 -17.405 1.00 65.81 91 LYS A CA 1
ATOM 709 C C . LYS A 1 91 ? 5.132 20.519 -17.830 1.00 65.81 91 LYS A C 1
ATOM 711 O O . LYS A 1 91 ? 6.236 20.511 -18.361 1.00 65.81 91 LYS A O 1
ATOM 716 N N . ASP A 1 92 ? 4.471 19.395 -17.571 1.00 67.50 92 ASP A N 1
ATOM 717 C CA . ASP A 1 92 ? 4.959 18.077 -17.985 1.00 67.50 92 ASP A CA 1
ATOM 718 C C . ASP A 1 92 ? 4.699 17.849 -19.474 1.00 67.50 92 ASP A C 1
ATOM 720 O O . ASP A 1 92 ? 5.557 17.310 -20.164 1.00 67.50 92 ASP A O 1
ATOM 724 N N . LEU A 1 93 ? 3.557 18.324 -19.985 1.00 71.19 93 LEU A N 1
ATOM 725 C CA . LEU A 1 93 ? 3.243 18.286 -21.415 1.00 71.19 93 LEU A CA 1
ATOM 726 C C . LEU A 1 93 ? 4.245 19.109 -22.237 1.00 71.19 93 LEU A C 1
ATOM 728 O O . LEU A 1 93 ? 4.712 18.637 -23.270 1.00 71.19 93 LEU A O 1
ATOM 732 N N . GLU A 1 94 ? 4.637 20.287 -21.749 1.00 78.94 94 GLU A N 1
ATOM 733 C CA . GLU A 1 94 ? 5.693 21.109 -22.360 1.00 78.94 94 GLU A CA 1
ATOM 734 C C . GLU A 1 94 ? 7.038 20.365 -22.395 1.00 78.94 94 GLU A C 1
ATOM 736 O O . GLU A 1 94 ? 7.703 20.324 -23.429 1.00 78.94 94 GLU A O 1
ATOM 741 N N . LYS A 1 95 ? 7.415 19.687 -21.302 1.00 72.44 95 LYS A N 1
ATOM 742 C CA . LYS A 1 95 ? 8.627 18.849 -21.264 1.00 72.44 95 LYS A CA 1
ATOM 743 C C . LYS A 1 95 ? 8.542 17.656 -22.213 1.00 72.44 95 LYS A C 1
ATOM 745 O O . LYS A 1 95 ? 9.545 17.287 -22.817 1.00 72.44 95 LYS A O 1
ATOM 750 N N . PHE A 1 96 ? 7.372 17.035 -22.338 1.00 72.81 96 PHE A N 1
ATOM 751 C CA . PHE A 1 96 ? 7.162 15.891 -23.225 1.00 72.81 96 PHE A CA 1
ATOM 752 C C . PHE A 1 96 ? 7.259 16.277 -24.694 1.00 72.81 96 PHE A C 1
ATOM 754 O O . PHE A 1 96 ? 7.851 15.523 -25.461 1.00 72.81 96 PHE A O 1
ATOM 761 N N . ALA A 1 97 ? 6.754 17.453 -25.070 1.00 75.44 97 ALA A N 1
ATOM 762 C CA . ALA A 1 97 ? 6.870 17.963 -26.432 1.00 75.44 97 ALA A CA 1
ATOM 763 C C . ALA A 1 97 ? 8.334 18.059 -26.900 1.00 75.44 97 ALA A C 1
ATOM 765 O O . ALA A 1 97 ? 8.611 17.837 -28.073 1.00 75.44 97 ALA A O 1
ATOM 766 N N . VAL A 1 98 ? 9.266 18.324 -25.976 1.00 79.81 98 VAL A N 1
ATOM 767 C CA . VAL A 1 98 ? 10.709 18.402 -26.257 1.00 79.81 98 VAL A CA 1
ATOM 768 C C . VAL A 1 98 ? 11.392 17.036 -26.145 1.00 79.81 98 VAL A C 1
ATOM 770 O O . VAL A 1 98 ? 12.131 16.629 -27.034 1.00 79.81 98 VAL A O 1
ATOM 773 N N . ARG A 1 99 ? 11.126 16.291 -25.066 1.00 72.62 99 ARG A N 1
ATOM 774 C CA . ARG A 1 99 ? 11.868 15.063 -24.731 1.00 72.62 99 ARG A CA 1
ATOM 775 C C . ARG A 1 99 ? 11.412 13.832 -25.506 1.00 72.62 99 ARG A C 1
ATOM 777 O O . ARG A 1 99 ? 12.203 12.914 -25.677 1.00 72.62 99 ARG A O 1
ATOM 784 N N . LEU A 1 100 ? 10.151 13.757 -25.940 1.00 72.00 100 LEU A N 1
ATOM 785 C CA . LEU A 1 100 ? 9.654 12.579 -26.662 1.00 72.00 100 LEU A CA 1
ATOM 786 C C . LEU A 1 100 ? 10.279 12.429 -28.060 1.00 72.00 100 LEU A C 1
ATOM 788 O O . LEU A 1 100 ? 10.646 11.302 -28.383 1.00 72.00 100 LEU A O 1
ATOM 792 N N . PRO A 1 101 ? 10.464 13.497 -28.863 1.00 79.94 101 PRO A N 1
ATOM 793 C CA . PRO A 1 101 ? 11.216 13.412 -30.118 1.00 79.94 101 PRO A CA 1
ATOM 794 C C . PRO A 1 101 ? 12.684 13.008 -29.929 1.00 79.94 101 PRO A C 1
ATOM 796 O O . PRO A 1 101 ? 13.200 12.209 -30.705 1.00 79.94 101 PRO A O 1
ATOM 799 N N . GLU A 1 102 ? 13.348 13.503 -28.878 1.00 73.62 102 GLU A N 1
ATOM 800 C CA . GLU A 1 102 ? 14.709 13.081 -28.511 1.00 73.62 102 GLU A CA 1
ATOM 801 C C . GLU A 1 102 ? 14.742 11.608 -28.109 1.00 73.62 102 GLU A C 1
ATOM 803 O O . GLU A 1 102 ? 15.573 10.849 -28.587 1.00 73.62 102 GLU A O 1
ATOM 808 N N . LEU A 1 103 ? 13.799 11.164 -27.276 1.00 65.00 103 LEU A N 1
ATOM 809 C CA . LEU A 1 103 ? 13.712 9.764 -26.881 1.00 65.00 103 LEU A CA 1
ATOM 810 C C . LEU A 1 103 ? 13.406 8.876 -28.089 1.00 65.00 103 LEU A C 1
ATOM 812 O O . LEU A 1 103 ? 13.962 7.795 -28.207 1.00 65.00 103 LEU A O 1
ATOM 816 N N . GLN A 1 104 ? 12.555 9.332 -29.008 1.00 67.00 104 GLN A N 1
ATOM 817 C CA . GLN A 1 104 ? 12.274 8.637 -30.257 1.00 67.00 104 GLN A CA 1
ATOM 818 C C . GLN A 1 104 ? 13.537 8.520 -31.116 1.00 67.00 104 GLN A C 1
ATOM 820 O O . GLN A 1 104 ? 13.837 7.426 -31.583 1.00 67.00 104 GLN A O 1
ATOM 825 N N . SER A 1 105 ? 14.298 9.602 -31.306 1.00 67.81 105 SER A N 1
ATOM 826 C CA . SER A 1 105 ? 15.539 9.564 -32.086 1.00 67.81 105 SER A CA 1
ATOM 827 C C . SER A 1 105 ? 16.611 8.717 -31.401 1.00 67.81 105 SER A C 1
ATOM 829 O O . SER A 1 105 ? 17.281 7.938 -32.069 1.00 67.81 105 SER A O 1
ATOM 831 N N . MET A 1 106 ? 16.711 8.768 -30.071 1.00 62.56 106 MET A N 1
ATOM 832 C CA . MET A 1 106 ? 17.575 7.894 -29.278 1.00 62.56 106 MET A CA 1
ATOM 833 C C . MET A 1 106 ? 17.140 6.435 -29.377 1.00 62.56 106 MET A C 1
ATOM 835 O O . MET A 1 106 ? 17.996 5.594 -29.556 1.00 62.56 106 MET A O 1
ATOM 839 N N . ILE A 1 107 ? 15.848 6.105 -29.342 1.00 62.03 107 ILE A N 1
ATOM 840 C CA . ILE A 1 107 ? 15.345 4.732 -29.525 1.00 62.03 107 ILE A CA 1
ATOM 841 C C . ILE A 1 107 ? 15.649 4.214 -30.932 1.00 62.03 107 ILE A C 1
ATOM 843 O O . ILE A 1 107 ? 16.045 3.064 -31.096 1.00 62.03 107 ILE A O 1
ATOM 847 N N . LEU A 1 108 ? 15.463 5.061 -31.946 1.00 61.25 108 LEU A N 1
ATOM 848 C CA . LEU A 1 108 ? 15.724 4.712 -33.341 1.00 61.25 108 LEU A CA 1
ATOM 849 C C . LEU A 1 108 ? 17.228 4.576 -33.628 1.00 61.25 108 LEU A C 1
ATOM 851 O O . LEU A 1 108 ? 17.613 3.730 -34.430 1.00 61.25 108 LEU A O 1
ATOM 855 N N . ASN A 1 109 ? 18.071 5.359 -32.950 1.00 58.44 109 ASN A N 1
ATOM 856 C CA . ASN A 1 109 ? 19.528 5.326 -33.103 1.00 58.44 109 ASN A CA 1
ATOM 857 C C . ASN A 1 109 ? 20.208 4.310 -32.172 1.00 58.44 109 ASN A C 1
ATOM 859 O O . ASN A 1 109 ? 21.266 3.771 -32.497 1.00 58.44 109 ASN A O 1
ATOM 863 N N . ALA A 1 110 ? 19.618 4.026 -31.012 1.00 51.22 110 ALA A N 1
ATOM 864 C CA . ALA A 1 110 ? 20.160 3.126 -30.012 1.00 51.22 110 ALA A CA 1
ATOM 865 C C . ALA A 1 110 ? 19.657 1.703 -30.254 1.00 51.22 110 ALA A C 1
ATOM 867 O O . ALA A 1 110 ? 18.779 1.186 -29.568 1.00 51.22 110 ALA A O 1
ATOM 868 N N . SER A 1 111 ? 20.386 0.994 -31.111 1.00 52.62 111 SER A N 1
ATOM 869 C CA . SER A 1 111 ? 20.560 -0.456 -30.959 1.00 52.62 111 SER A CA 1
ATOM 870 C C . SER A 1 111 ? 21.304 -0.838 -29.657 1.00 52.62 111 SER A C 1
ATOM 872 O O . SER A 1 111 ? 21.594 -2.012 -29.434 1.00 52.62 111 SER A O 1
ATOM 874 N N . ARG A 1 112 ? 21.607 0.132 -28.773 1.00 57.78 112 ARG A N 1
ATOM 875 C CA . ARG A 1 112 ? 22.209 -0.030 -27.438 1.00 57.78 112 ARG A CA 1
ATOM 876 C C . ARG A 1 112 ? 21.648 1.011 -26.452 1.00 57.78 112 ARG A C 1
ATOM 878 O O . ARG A 1 112 ? 22.324 1.980 -26.123 1.00 57.78 112 ARG A O 1
ATOM 885 N N . ALA A 1 113 ? 20.389 0.867 -26.039 1.00 56.66 113 ALA A N 1
ATOM 886 C CA . ALA A 1 113 ? 19.766 1.758 -25.052 1.00 56.66 113 ALA A CA 1
ATOM 887 C C . ALA A 1 113 ? 20.432 1.631 -23.663 1.00 56.66 113 ALA A C 1
ATOM 889 O O . ALA A 1 113 ? 20.778 0.526 -23.240 1.00 56.66 113 ALA A O 1
ATOM 890 N N . GLY A 1 114 ? 20.589 2.748 -22.943 1.00 64.19 114 GLY A N 1
ATOM 891 C CA . GLY A 1 114 ? 21.001 2.749 -21.533 1.00 64.19 114 GLY A CA 1
ATOM 892 C C . GLY A 1 114 ? 19.866 2.293 -20.603 1.00 64.19 114 GLY A C 1
ATOM 893 O O . GLY A 1 114 ? 18.693 2.322 -20.976 1.00 64.19 114 GLY A O 1
ATOM 894 N N . SER A 1 115 ? 20.183 1.884 -19.369 1.00 64.62 115 SER A N 1
ATOM 895 C CA . SER A 1 115 ? 19.193 1.327 -18.424 1.00 64.62 115 SER A CA 1
ATOM 896 C C . SER A 1 115 ? 18.048 2.287 -18.064 1.00 64.62 115 SER A C 1
ATOM 898 O O . SER A 1 115 ? 16.928 1.836 -17.817 1.00 64.62 115 SER A O 1
ATOM 900 N N . GLU A 1 116 ? 18.299 3.598 -18.053 1.00 66.62 116 GLU A N 1
ATOM 901 C CA . GLU A 1 116 ? 17.285 4.615 -17.739 1.00 66.62 116 GLU A CA 1
ATOM 902 C C . GLU A 1 116 ? 16.229 4.761 -18.840 1.00 66.62 116 GLU A C 1
ATOM 904 O O . GLU A 1 116 ? 15.035 4.875 -18.546 1.00 66.62 116 GLU A O 1
ATOM 909 N N . ASP A 1 117 ? 16.634 4.666 -20.107 1.00 74.19 117 ASP A N 1
ATOM 910 C CA . ASP A 1 117 ? 15.709 4.756 -21.239 1.00 74.19 117 ASP A CA 1
ATOM 911 C C . ASP A 1 117 ? 14.763 3.547 -21.263 1.00 74.19 117 ASP A C 1
ATOM 913 O O . ASP A 1 117 ? 13.558 3.692 -21.482 1.00 74.19 117 ASP A O 1
ATOM 917 N N . VAL A 1 118 ? 15.277 2.356 -20.934 1.00 76.94 118 VAL A N 1
ATOM 918 C CA . VAL A 1 118 ? 14.486 1.119 -20.807 1.00 76.94 118 VAL A CA 1
ATOM 919 C C . VAL A 1 118 ? 13.431 1.253 -19.700 1.00 76.94 118 VAL A C 1
ATOM 921 O O . VAL A 1 118 ? 12.251 0.958 -19.916 1.00 76.94 118 VAL A O 1
ATOM 924 N N . ARG A 1 119 ? 13.817 1.763 -18.521 1.00 80.19 119 ARG A N 1
ATOM 925 C CA . ARG A 1 119 ? 12.883 2.021 -17.408 1.00 80.19 119 ARG A CA 1
ATOM 926 C C . ARG A 1 119 ? 11.825 3.058 -17.783 1.00 80.19 119 ARG A C 1
ATOM 928 O O . ARG A 1 119 ? 10.655 2.902 -17.418 1.00 80.19 119 ARG A O 1
ATOM 935 N N . LEU A 1 120 ? 12.207 4.106 -18.514 1.00 80.50 120 LEU A N 1
ATOM 936 C CA . LEU A 1 120 ? 11.281 5.133 -18.986 1.00 80.50 120 LEU A CA 1
ATOM 937 C C . LEU A 1 120 ? 10.256 4.560 -19.972 1.00 80.50 120 LEU A C 1
ATOM 939 O O . LEU A 1 120 ? 9.063 4.806 -19.804 1.00 80.50 120 LEU A O 1
ATOM 943 N N . MET A 1 121 ? 10.679 3.749 -20.941 1.00 81.56 121 MET A N 1
ATOM 944 C CA . MET A 1 121 ? 9.772 3.089 -21.889 1.00 81.56 121 MET A CA 1
ATOM 945 C C . MET A 1 121 ? 8.773 2.160 -21.185 1.00 81.56 121 MET A C 1
ATOM 947 O O . MET A 1 121 ? 7.573 2.220 -21.463 1.00 81.56 121 MET A O 1
ATOM 951 N N . ALA A 1 122 ? 9.224 1.365 -20.208 1.00 83.62 122 ALA A N 1
ATOM 952 C CA . ALA A 1 122 ? 8.335 0.523 -19.402 1.00 83.62 122 ALA A CA 1
ATOM 953 C C . ALA A 1 122 ? 7.343 1.359 -18.576 1.00 83.62 122 ALA A C 1
ATOM 955 O O . ALA A 1 122 ? 6.166 1.014 -18.437 1.00 83.62 122 ALA A O 1
ATOM 956 N N . LYS A 1 123 ? 7.790 2.511 -18.064 1.00 86.44 123 LYS A N 1
ATOM 957 C CA . LYS A 1 123 ? 6.934 3.470 -17.361 1.00 86.44 123 LYS A CA 1
ATOM 958 C C . LYS A 1 123 ? 5.883 4.087 -18.289 1.00 86.44 123 LYS A C 1
ATOM 960 O O . LYS A 1 123 ? 4.731 4.184 -17.872 1.00 86.44 123 LYS A O 1
ATOM 965 N N . ILE A 1 124 ? 6.245 4.475 -19.514 1.00 85.00 124 ILE A N 1
ATOM 966 C CA . ILE A 1 124 ? 5.297 4.977 -20.525 1.00 85.00 124 ILE A CA 1
ATOM 967 C C . ILE A 1 124 ? 4.251 3.903 -20.831 1.00 85.00 124 ILE A C 1
ATOM 969 O O . ILE A 1 124 ? 3.058 4.184 -20.737 1.00 85.00 124 ILE A O 1
ATOM 973 N N . CYS A 1 125 ? 4.694 2.666 -21.077 1.00 86.50 125 CYS A N 1
ATOM 974 C CA . CYS A 1 125 ? 3.821 1.507 -21.253 1.00 86.50 125 CYS A CA 1
ATOM 975 C C . CYS A 1 125 ? 2.791 1.384 -20.113 1.00 86.50 125 CYS A C 1
ATOM 977 O O . CYS A 1 125 ? 1.588 1.337 -20.374 1.00 86.50 125 CYS A O 1
ATOM 979 N N . ALA A 1 126 ? 3.230 1.424 -18.851 1.00 88.50 126 ALA A N 1
ATOM 980 C CA . ALA A 1 126 ? 2.338 1.334 -17.694 1.00 88.50 126 ALA A CA 1
ATOM 981 C C . ALA A 1 126 ? 1.279 2.454 -17.651 1.00 88.50 126 ALA A C 1
ATOM 983 O O . ALA A 1 126 ? 0.101 2.192 -17.401 1.00 88.50 126 ALA A O 1
ATOM 984 N N . PHE A 1 127 ? 1.683 3.707 -17.893 1.00 87.81 127 PHE A N 1
ATOM 985 C CA . PHE A 1 127 ? 0.766 4.851 -17.875 1.00 87.81 127 PHE A CA 1
ATOM 986 C C . PHE A 1 127 ? -0.228 4.822 -19.036 1.00 87.81 127 PHE A C 1
ATOM 988 O O . PHE A 1 127 ? -1.419 5.044 -18.825 1.00 87.81 127 PHE A O 1
ATOM 995 N N . GLU A 1 128 ? 0.230 4.531 -20.251 1.00 85.62 128 GLU A N 1
ATOM 996 C CA . GLU A 1 128 ? -0.649 4.442 -21.413 1.00 85.62 128 GLU A CA 1
ATOM 997 C C . GLU A 1 128 ? -1.626 3.270 -21.297 1.00 85.62 128 GLU A C 1
ATOM 999 O O . GLU A 1 128 ? -2.806 3.445 -21.587 1.00 85.62 128 GLU A O 1
ATOM 1004 N N . VAL A 1 129 ? -1.202 2.113 -20.773 1.00 85.88 129 VAL A N 1
ATOM 1005 C CA . VAL A 1 129 ? -2.130 1.015 -20.457 1.00 85.88 129 VAL A CA 1
ATOM 1006 C C . VAL A 1 129 ? -3.161 1.452 -19.419 1.00 85.88 129 VAL A C 1
ATOM 1008 O O . VAL A 1 129 ? -4.340 1.133 -19.559 1.00 85.88 129 VAL A O 1
ATOM 1011 N N . ALA A 1 130 ? -2.757 2.209 -18.400 1.00 84.56 130 ALA A N 1
ATOM 1012 C CA . ALA A 1 130 ? -3.681 2.685 -17.378 1.00 84.56 130 ALA A CA 1
ATOM 1013 C C . ALA A 1 130 ? -4.725 3.681 -17.910 1.00 84.56 130 ALA A C 1
ATOM 1015 O O . ALA A 1 130 ? -5.873 3.645 -17.469 1.00 84.56 130 ALA A O 1
ATOM 1016 N N . VAL A 1 131 ? -4.345 4.537 -18.860 1.00 83.50 131 VAL A N 1
ATOM 1017 C CA . VAL A 1 131 ? -5.220 5.581 -19.420 1.00 83.50 131 VAL A CA 1
ATOM 1018 C C . VAL A 1 131 ? -6.027 5.084 -20.626 1.00 83.50 131 VAL A C 1
ATOM 1020 O O . VAL A 1 131 ? -7.204 5.404 -20.754 1.00 83.50 131 VAL A O 1
ATOM 1023 N N . ARG A 1 132 ? -5.403 4.314 -21.523 1.00 82.88 132 ARG A N 1
ATOM 1024 C CA . ARG A 1 132 ? -5.931 3.935 -22.850 1.00 82.88 132 ARG A CA 1
ATOM 1025 C C . ARG A 1 132 ? -6.234 2.442 -22.980 1.00 82.88 132 ARG A C 1
ATOM 1027 O O . ARG A 1 132 ? -6.861 2.033 -23.952 1.00 82.88 132 ARG A O 1
ATOM 1034 N N . GLY A 1 133 ? -5.761 1.617 -22.047 1.00 81.62 133 GLY A N 1
ATOM 1035 C CA . GLY A 1 133 ? -5.874 0.156 -22.099 1.00 81.62 133 GLY A CA 1
ATOM 1036 C C . GLY A 1 133 ? -4.803 -0.547 -22.942 1.00 81.62 133 GLY A C 1
ATOM 1037 O O . GLY A 1 133 ? -4.758 -1.775 -22.934 1.00 81.62 133 GLY A O 1
ATOM 1038 N N . TRP A 1 134 ? -3.938 0.190 -23.648 1.00 82.12 134 TRP A N 1
ATOM 1039 C CA . TRP A 1 134 ? -2.856 -0.354 -24.478 1.00 82.12 134 TRP A CA 1
ATOM 1040 C C . TRP A 1 134 ? -1.727 0.672 -24.682 1.00 82.12 134 TRP A C 1
ATOM 1042 O O . TRP A 1 134 ? -1.936 1.866 -24.474 1.00 82.12 134 TRP A O 1
ATOM 1052 N N . SER A 1 135 ? -0.544 0.209 -25.103 1.00 82.31 135 SER A N 1
ATOM 1053 C CA . SER A 1 135 ? 0.595 1.062 -25.478 1.00 82.31 135 SER A CA 1
ATOM 1054 C C . SER A 1 135 ? 1.532 0.347 -26.459 1.00 82.31 135 SER A C 1
ATOM 1056 O O . SER A 1 135 ? 1.840 -0.828 -26.232 1.00 82.31 135 SER A O 1
ATOM 1058 N N . PRO A 1 136 ? 2.044 1.022 -27.508 1.00 80.88 136 PRO A N 1
ATOM 1059 C CA . PRO A 1 136 ? 3.060 0.449 -28.388 1.00 80.88 136 PRO A CA 1
ATOM 1060 C C . PRO A 1 136 ? 4.373 0.148 -27.649 1.00 80.88 136 PRO A C 1
ATOM 1062 O O . PRO A 1 136 ? 5.032 -0.841 -27.965 1.00 80.88 136 PRO A O 1
ATOM 1065 N N . PHE A 1 137 ? 4.719 0.930 -26.619 1.00 80.81 137 PHE A N 1
ATOM 1066 C CA . PHE A 1 137 ? 5.927 0.711 -25.817 1.00 80.81 137 PHE A CA 1
ATOM 1067 C C . PHE A 1 137 ? 5.903 -0.626 -25.083 1.00 80.81 137 PHE A C 1
ATOM 1069 O O . PHE A 1 137 ? 6.956 -1.192 -24.812 1.00 80.81 137 PHE A O 1
ATOM 1076 N N . CYS A 1 138 ? 4.722 -1.176 -24.793 1.00 82.12 138 CYS A N 1
ATOM 1077 C CA . CYS A 1 138 ? 4.651 -2.466 -24.128 1.00 82.12 138 CYS A CA 1
ATOM 1078 C C . CYS A 1 138 ? 5.133 -3.634 -25.003 1.00 82.12 138 CYS A C 1
ATOM 1080 O O . CYS A 1 138 ? 5.558 -4.641 -24.454 1.00 82.12 138 CYS A O 1
ATOM 1082 N N . TYR A 1 139 ? 5.138 -3.516 -26.339 1.00 79.19 139 TYR A N 1
ATOM 1083 C CA . TYR A 1 139 ? 5.694 -4.556 -27.226 1.00 79.19 139 TYR A CA 1
ATOM 1084 C C . TYR A 1 139 ? 7.230 -4.656 -27.157 1.00 79.19 139 TYR A C 1
ATOM 1086 O O . TYR A 1 139 ? 7.831 -5.611 -27.663 1.00 79.19 139 TYR A O 1
ATOM 1094 N N . LEU A 1 140 ? 7.882 -3.681 -26.517 1.00 77.75 140 LEU A N 1
ATOM 1095 C CA . LEU A 1 140 ? 9.321 -3.688 -26.256 1.00 77.75 140 LEU A CA 1
ATOM 1096 C C . LEU A 1 140 ? 9.708 -4.585 -25.076 1.00 77.75 140 LEU A C 1
ATOM 1098 O O . LEU A 1 140 ? 10.897 -4.805 -24.872 1.00 77.75 140 LEU A O 1
ATOM 1102 N N . PHE A 1 141 ? 8.734 -5.153 -24.361 1.00 80.12 141 PHE A N 1
ATOM 1103 C CA . PHE A 1 141 ? 8.975 -5.969 -23.177 1.00 80.12 141 PHE A CA 1
ATOM 1104 C C . PHE A 1 141 ? 8.198 -7.278 -23.248 1.00 80.12 141 PHE A C 1
ATOM 1106 O O . PHE A 1 141 ? 7.029 -7.299 -23.633 1.00 80.12 141 PHE A O 1
ATOM 1113 N N . ASP A 1 142 ? 8.835 -8.371 -22.855 1.00 79.75 142 ASP A N 1
ATOM 1114 C CA . ASP A 1 142 ? 8.137 -9.602 -22.527 1.00 79.75 142 ASP A CA 1
ATOM 1115 C C . ASP A 1 142 ? 7.820 -9.692 -21.023 1.00 79.75 142 ASP A C 1
ATOM 1117 O O . ASP A 1 142 ? 8.040 -8.770 -20.230 1.00 79.75 142 ASP A O 1
ATOM 1121 N N . LYS A 1 143 ? 7.232 -10.818 -20.613 1.00 83.94 143 LYS A N 1
ATOM 1122 C CA . LYS A 1 143 ? 6.865 -11.044 -19.214 1.00 83.94 143 LYS A CA 1
ATOM 1123 C C . LYS A 1 143 ? 8.086 -11.083 -18.286 1.00 83.94 143 LYS A C 1
ATOM 1125 O O . LYS A 1 143 ? 7.956 -10.682 -17.131 1.00 83.94 143 LYS A O 1
ATOM 1130 N N . ALA A 1 144 ? 9.215 -11.628 -18.737 1.00 84.50 144 ALA A N 1
ATOM 1131 C CA . ALA A 1 144 ? 10.427 -11.718 -1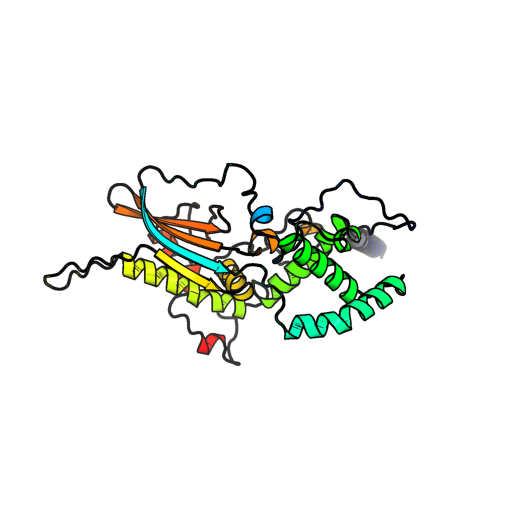7.931 1.00 84.50 144 ALA A CA 1
ATOM 1132 C C . ALA A 1 144 ? 11.063 -10.333 -17.762 1.00 84.50 144 ALA A C 1
ATOM 1134 O O . ALA A 1 144 ? 11.434 -9.993 -16.639 1.00 84.50 144 ALA A O 1
ATOM 1135 N N . ASP A 1 145 ? 11.082 -9.525 -18.826 1.00 85.81 145 ASP A N 1
ATOM 1136 C CA . ASP A 1 145 ? 11.539 -8.133 -18.791 1.00 85.81 145 ASP A CA 1
ATOM 1137 C C . ASP A 1 145 ? 10.734 -7.316 -17.767 1.00 85.81 145 ASP A C 1
ATOM 1139 O O . ASP A 1 145 ? 11.295 -6.678 -16.875 1.00 85.81 145 ASP A O 1
ATOM 1143 N N . LEU A 1 146 ? 9.398 -7.364 -17.856 1.00 87.88 146 LEU A N 1
ATOM 1144 C CA . LEU A 1 146 ? 8.524 -6.610 -16.953 1.00 87.88 146 LEU A CA 1
ATOM 1145 C C . LEU A 1 146 ? 8.596 -7.102 -15.507 1.00 87.88 146 LEU A C 1
ATOM 1147 O O . LEU A 1 146 ? 8.501 -6.292 -14.592 1.00 87.88 146 LEU A O 1
ATOM 1151 N N . ASP A 1 147 ? 8.773 -8.404 -15.279 1.00 90.19 147 ASP A N 1
ATOM 1152 C CA . ASP A 1 147 ? 8.934 -8.936 -13.924 1.00 90.19 147 ASP A CA 1
ATOM 1153 C C . ASP A 1 147 ? 10.250 -8.476 -13.277 1.00 90.19 147 ASP A C 1
ATOM 1155 O O . ASP A 1 147 ? 10.251 -8.113 -12.100 1.00 90.19 147 ASP A O 1
ATOM 1159 N N . LEU A 1 148 ? 11.347 -8.428 -14.040 1.00 90.31 148 LEU A N 1
ATOM 1160 C CA . LEU A 1 148 ? 12.623 -7.885 -13.570 1.00 90.31 148 LEU A CA 1
ATOM 1161 C C . LEU A 1 148 ? 12.527 -6.378 -13.293 1.00 90.31 148 LEU A C 1
ATOM 1163 O O . LEU A 1 148 ? 12.984 -5.905 -12.252 1.00 90.31 148 LEU A O 1
ATOM 1167 N N . LEU A 1 149 ? 11.912 -5.617 -14.202 1.00 90.00 149 LEU A N 1
ATOM 1168 C CA . LEU A 1 149 ? 11.719 -4.173 -14.038 1.00 90.00 149 LEU A CA 1
ATOM 1169 C C . LEU A 1 149 ? 10.795 -3.846 -12.859 1.00 90.00 149 LEU A C 1
ATOM 1171 O O . LEU A 1 149 ? 11.049 -2.889 -12.125 1.00 90.00 149 LEU A O 1
ATOM 1175 N N . GLU A 1 150 ? 9.746 -4.643 -12.648 1.00 93.31 150 GLU A N 1
ATOM 1176 C CA . GLU A 1 150 ? 8.905 -4.544 -11.459 1.00 93.31 150 GLU A CA 1
ATOM 1177 C C . GLU A 1 150 ? 9.709 -4.848 -10.200 1.00 93.31 150 GLU A C 1
ATOM 1179 O O . GLU A 1 150 ? 9.630 -4.069 -9.259 1.00 93.31 150 GLU A O 1
ATOM 1184 N N . TYR A 1 151 ? 10.513 -5.914 -10.187 1.00 94.69 151 TYR A N 1
ATOM 1185 C CA . TYR A 1 151 ? 11.340 -6.246 -9.030 1.00 94.69 151 TYR A CA 1
ATOM 1186 C C . TYR A 1 151 ? 12.322 -5.129 -8.673 1.00 94.69 151 TYR A C 1
ATOM 1188 O O . TYR A 1 151 ? 12.461 -4.769 -7.506 1.00 94.69 151 TYR A O 1
ATOM 1196 N N . ALA A 1 152 ? 12.967 -4.534 -9.678 1.00 92.75 152 ALA A N 1
ATOM 1197 C CA . ALA A 1 152 ? 13.840 -3.391 -9.462 1.00 92.75 152 ALA A CA 1
ATOM 1198 C C . ALA A 1 152 ? 13.076 -2.217 -8.830 1.00 92.75 152 ALA A C 1
ATOM 1200 O O . ALA A 1 152 ? 13.586 -1.570 -7.923 1.00 92.75 152 ALA A O 1
ATOM 1201 N N . LYS A 1 153 ? 11.833 -1.967 -9.261 1.00 92.25 153 LYS A N 1
ATOM 1202 C CA . LYS A 1 153 ? 11.001 -0.916 -8.664 1.00 92.25 153 LYS A CA 1
ATOM 1203 C C . LYS A 1 153 ? 10.475 -1.284 -7.273 1.00 92.25 153 LYS A C 1
ATOM 1205 O O . LYS A 1 153 ? 10.345 -0.393 -6.435 1.00 92.25 153 LYS A O 1
ATOM 1210 N N . ASP A 1 154 ? 10.170 -2.558 -7.037 1.00 95.88 154 ASP A N 1
ATOM 1211 C CA . ASP A 1 154 ? 9.792 -3.096 -5.730 1.00 95.88 154 ASP A CA 1
ATOM 1212 C C . ASP A 1 154 ? 10.933 -2.885 -4.730 1.00 95.88 154 ASP A C 1
ATOM 1214 O O . ASP A 1 154 ? 10.654 -2.495 -3.603 1.00 95.88 154 ASP A O 1
ATOM 1218 N N . LEU A 1 155 ? 12.192 -3.068 -5.150 1.00 95.62 155 LEU A N 1
ATOM 1219 C CA . LEU A 1 155 ? 13.374 -2.797 -4.330 1.00 95.62 155 LEU A CA 1
ATOM 1220 C C . LEU A 1 155 ? 13.496 -1.309 -3.981 1.00 95.62 155 LEU A C 1
ATOM 1222 O O . LEU A 1 155 ? 13.607 -0.991 -2.803 1.00 95.62 155 LEU A O 1
ATOM 1226 N N . ASP A 1 156 ? 13.384 -0.405 -4.963 1.00 94.62 156 ASP A N 1
ATOM 1227 C CA . ASP A 1 156 ? 13.378 1.044 -4.697 1.00 94.62 156 ASP A CA 1
ATOM 1228 C C . ASP A 1 156 ? 12.280 1.408 -3.679 1.00 94.62 156 ASP A C 1
ATOM 1230 O O . ASP A 1 156 ? 12.505 2.118 -2.705 1.00 94.62 156 ASP A O 1
ATOM 1234 N N . ASP A 1 157 ? 11.064 0.889 -3.886 1.00 96.06 157 ASP A N 1
ATOM 1235 C CA . ASP A 1 157 ? 9.930 1.148 -2.999 1.00 96.06 157 ASP A CA 1
ATOM 1236 C C . ASP A 1 157 ? 10.129 0.553 -1.594 1.00 96.06 157 ASP A C 1
ATOM 1238 O O . ASP A 1 157 ? 9.674 1.155 -0.618 1.00 96.06 157 ASP A O 1
ATOM 1242 N N . TYR A 1 158 ? 10.768 -0.618 -1.502 1.00 96.19 158 TYR A N 1
ATOM 1243 C CA . TYR A 1 158 ? 11.068 -1.318 -0.255 1.00 96.19 158 TYR A CA 1
ATOM 1244 C C . TYR A 1 158 ? 12.105 -0.558 0.575 1.00 96.19 158 TYR A C 1
ATOM 1246 O O . TYR A 1 158 ? 11.931 -0.410 1.787 1.00 96.19 158 TYR A O 1
ATOM 1254 N N . GLU A 1 159 ? 13.151 -0.062 -0.086 1.00 95.75 159 GLU A N 1
ATOM 1255 C CA . GLU A 1 159 ? 14.259 0.654 0.537 1.00 95.75 159 GLU A CA 1
ATOM 1256 C C . GLU A 1 159 ? 13.890 2.085 0.924 1.00 95.75 159 GLU A C 1
ATOM 1258 O O . GLU A 1 159 ? 14.216 2.506 2.025 1.00 95.75 159 GLU A O 1
ATOM 1263 N N . GLU A 1 160 ? 13.173 2.828 0.078 1.00 95.06 160 GLU A N 1
ATOM 1264 C CA . GLU A 1 160 ? 12.898 4.252 0.325 1.00 95.06 160 GLU A CA 1
ATOM 1265 C C . GLU A 1 160 ? 11.701 4.487 1.259 1.00 95.06 160 GLU A C 1
ATOM 1267 O O . GLU A 1 160 ? 11.770 5.299 2.188 1.00 95.06 160 GLU A O 1
ATOM 1272 N N . ASP A 1 161 ? 10.597 3.772 1.027 1.00 95.94 161 ASP A N 1
ATOM 1273 C CA . ASP A 1 161 ? 9.282 4.098 1.601 1.00 95.94 161 ASP A CA 1
ATOM 1274 C C . ASP A 1 161 ? 8.718 2.994 2.511 1.00 95.94 161 ASP A C 1
ATOM 1276 O O . ASP A 1 161 ? 7.633 3.146 3.077 1.00 95.94 161 ASP A O 1
ATOM 1280 N N . ALA A 1 162 ? 9.428 1.875 2.656 1.00 95.94 162 ALA A N 1
ATOM 1281 C CA . ALA A 1 162 ? 9.004 0.751 3.480 1.00 95.94 162 ALA A CA 1
ATOM 1282 C C . ALA A 1 162 ? 10.160 0.233 4.347 1.00 95.94 162 ALA A C 1
ATOM 1284 O O . ALA A 1 162 ? 10.822 1.009 5.028 1.00 95.94 162 ALA A O 1
ATOM 1285 N N . TYR A 1 163 ? 10.364 -1.081 4.405 1.00 96.12 163 TYR A N 1
ATOM 1286 C CA . TYR A 1 163 ? 11.165 -1.729 5.441 1.00 96.12 163 TYR A CA 1
ATOM 1287 C C . TYR A 1 163 ? 12.668 -1.430 5.423 1.00 96.12 163 TYR A C 1
ATOM 1289 O O . TYR A 1 163 ? 13.290 -1.623 6.470 1.00 96.12 163 TYR A O 1
ATOM 1297 N N . GLY A 1 164 ? 13.249 -0.985 4.305 1.00 94.69 164 GLY A N 1
ATOM 1298 C CA . GLY A 1 164 ? 14.651 -0.552 4.271 1.00 94.69 164 GLY A CA 1
ATOM 1299 C C . GLY A 1 164 ? 14.869 0.825 4.909 1.00 94.69 164 GLY A C 1
ATOM 1300 O O . GLY A 1 164 ? 15.917 1.075 5.501 1.00 94.69 164 GLY A O 1
ATOM 1301 N N . ASN A 1 165 ? 13.835 1.674 4.942 1.00 94.38 165 ASN A N 1
ATOM 1302 C CA . ASN A 1 165 ? 13.870 2.972 5.605 1.00 94.38 165 ASN A CA 1
ATOM 1303 C C . ASN A 1 165 ? 13.020 2.965 6.879 1.00 94.38 165 ASN A C 1
ATOM 1305 O O . ASN A 1 165 ? 11.807 3.191 6.876 1.00 94.38 165 ASN A O 1
ATOM 1309 N N . GLN A 1 166 ? 13.689 2.779 8.015 1.00 93.75 166 GLN A N 1
ATOM 1310 C CA . GLN A 1 166 ? 13.038 2.750 9.325 1.00 93.75 166 GLN A CA 1
ATOM 1311 C C . GLN A 1 166 ? 12.258 4.037 9.638 1.00 93.75 166 GLN A C 1
ATOM 1313 O O . GLN A 1 166 ? 11.241 3.962 10.327 1.00 93.75 166 GLN A O 1
ATOM 1318 N N . ARG A 1 167 ? 12.680 5.199 9.118 1.00 94.25 167 ARG A N 1
ATOM 1319 C CA . ARG A 1 167 ? 11.957 6.467 9.303 1.00 94.25 167 ARG A CA 1
ATOM 1320 C C . ARG A 1 167 ? 10.627 6.449 8.553 1.00 94.25 167 ARG A C 1
ATOM 1322 O O . ARG A 1 167 ? 9.607 6.833 9.120 1.00 94.25 167 ARG A O 1
ATOM 1329 N N . SER A 1 168 ? 10.619 5.946 7.318 1.00 95.00 168 SER A N 1
ATOM 1330 C CA . SER A 1 168 ? 9.394 5.784 6.524 1.00 95.00 168 SER A CA 1
ATOM 1331 C C . SER A 1 168 ? 8.406 4.832 7.195 1.00 95.00 168 SER A C 1
ATOM 1333 O O . SER A 1 168 ? 7.211 5.122 7.216 1.00 95.00 168 SER A O 1
ATOM 1335 N N . VAL A 1 169 ? 8.879 3.738 7.806 1.00 95.88 169 VAL A N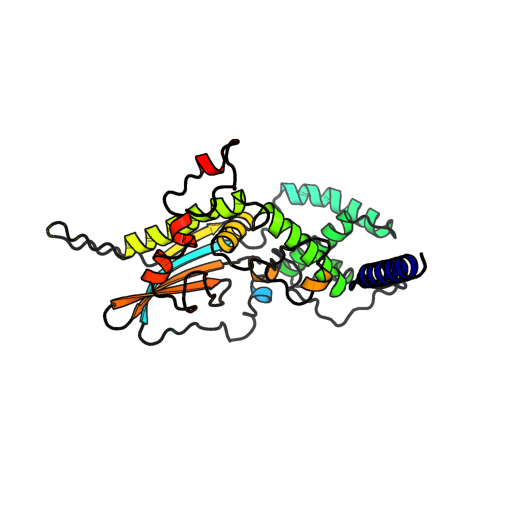 1
ATOM 1336 C CA . VAL A 1 169 ? 8.018 2.849 8.610 1.00 95.88 169 VAL A CA 1
ATOM 1337 C C . VAL A 1 169 ? 7.512 3.557 9.866 1.00 95.88 169 VAL A C 1
ATOM 1339 O O . VAL A 1 169 ? 6.331 3.446 10.191 1.00 95.88 169 VAL A O 1
ATOM 1342 N N . ALA A 1 170 ? 8.377 4.297 10.566 1.00 95.25 170 ALA A N 1
ATOM 1343 C CA . ALA A 1 170 ? 8.010 5.019 11.780 1.00 95.25 170 ALA A CA 1
ATOM 1344 C C . ALA A 1 170 ? 6.893 6.034 11.514 1.00 95.25 170 ALA A C 1
ATOM 1346 O O . ALA A 1 170 ? 5.903 6.013 12.232 1.00 95.25 170 ALA A O 1
ATOM 1347 N N . LEU A 1 171 ? 6.972 6.824 10.436 1.00 95.75 171 LEU A N 1
ATOM 1348 C CA . LEU A 1 171 ? 5.929 7.791 10.056 1.00 95.75 171 LEU A CA 1
ATOM 1349 C C . LEU A 1 171 ? 4.540 7.165 9.845 1.00 95.75 171 LEU A C 1
ATOM 1351 O O . LEU A 1 171 ? 3.529 7.854 9.976 1.00 95.75 171 LEU A O 1
ATOM 1355 N N . GLY A 1 172 ? 4.459 5.858 9.581 1.00 96.75 172 GLY A N 1
ATOM 1356 C CA . GLY A 1 172 ? 3.187 5.141 9.547 1.00 96.75 172 GLY A CA 1
ATOM 1357 C C . GLY A 1 172 ? 2.427 5.158 10.882 1.00 96.75 172 GLY A C 1
ATOM 1358 O O . GLY A 1 172 ? 1.219 4.918 10.868 1.00 96.75 172 GLY A O 1
ATOM 1359 N N . CYS A 1 173 ? 3.077 5.462 12.021 1.00 96.62 173 CYS A N 1
ATOM 1360 C CA . CYS A 1 173 ? 2.390 5.537 13.315 1.00 96.62 173 CYS A CA 1
ATOM 1361 C C . CYS A 1 173 ? 1.286 6.591 13.354 1.00 96.62 173 CYS A C 1
ATOM 1363 O O . CYS A 1 173 ? 0.254 6.320 13.955 1.00 96.62 173 CYS A O 1
ATOM 1365 N N . LEU A 1 174 ? 1.437 7.709 12.636 1.00 96.44 174 LEU A N 1
ATOM 1366 C CA . LEU A 1 174 ? 0.427 8.772 12.576 1.00 96.44 174 LEU A CA 1
ATOM 1367 C C . LEU A 1 174 ? -0.926 8.232 12.096 1.00 96.44 174 LEU A C 1
ATOM 1369 O O . LEU A 1 174 ? -1.984 8.587 12.603 1.00 96.44 174 LEU A O 1
ATOM 1373 N N . LEU A 1 175 ? -0.887 7.335 11.112 1.00 97.25 175 LEU A N 1
ATOM 1374 C CA . LEU A 1 175 ? -2.080 6.766 10.493 1.00 97.25 175 LEU A CA 1
ATOM 1375 C C . LEU A 1 175 ? -2.701 5.672 11.367 1.00 97.25 175 LEU A C 1
ATOM 1377 O O . LEU A 1 175 ? -3.920 5.528 11.396 1.00 97.25 175 LEU A O 1
ATOM 1381 N N . VAL A 1 176 ? -1.873 4.904 12.081 1.00 97.44 176 VAL A N 1
ATOM 1382 C CA . VAL A 1 176 ? -2.342 3.901 13.049 1.00 97.44 176 VAL A CA 1
ATOM 1383 C C . VAL A 1 176 ? -2.970 4.583 14.267 1.00 97.44 176 VAL A C 1
ATOM 1385 O O . VAL A 1 176 ? -4.024 4.148 14.725 1.00 97.44 176 VAL A O 1
ATOM 1388 N N . GLU A 1 177 ? -2.359 5.655 14.770 1.00 95.62 177 GLU A N 1
ATOM 1389 C CA . GLU A 1 177 ? -2.892 6.460 15.871 1.00 95.62 177 GLU A CA 1
ATOM 1390 C C . GLU A 1 177 ? -4.236 7.088 15.488 1.00 95.62 177 GLU A C 1
ATOM 1392 O O . GLU A 1 177 ? -5.211 6.908 16.215 1.00 95.62 177 GLU A O 1
ATOM 1397 N N . GLU A 1 178 ? -4.345 7.661 14.284 1.00 96.00 178 GLU A N 1
ATOM 1398 C CA . GLU A 1 178 ? -5.611 8.182 13.754 1.00 96.00 178 GLU A CA 1
ATOM 1399 C C . GLU A 1 178 ? -6.711 7.102 13.695 1.00 96.00 178 GLU A C 1
ATOM 1401 O O . GLU A 1 178 ? -7.848 7.349 14.101 1.00 96.00 178 GLU A O 1
ATOM 1406 N N . MET A 1 179 ? -6.399 5.872 13.254 1.00 96.50 179 MET A N 1
ATOM 1407 C CA . MET A 1 179 ? -7.372 4.765 13.279 1.00 96.50 179 MET A CA 1
ATOM 1408 C C . MET A 1 179 ? -7.864 4.475 14.702 1.00 96.50 179 MET A C 1
ATOM 1410 O O . MET A 1 179 ? -9.064 4.306 14.936 1.00 96.50 179 MET A O 1
ATOM 1414 N N . VAL A 1 180 ? -6.941 4.399 15.663 1.00 95.94 180 VAL A N 1
ATOM 1415 C CA . VAL A 1 180 ? -7.266 4.128 17.067 1.00 95.94 180 VAL A CA 1
ATOM 1416 C C . VAL A 1 180 ? -8.100 5.264 17.656 1.00 95.94 180 VAL A C 1
ATOM 1418 O O . VAL A 1 180 ? -9.070 5.001 18.370 1.00 95.94 180 VAL A O 1
ATOM 1421 N N . ASP A 1 181 ? -7.791 6.511 17.321 1.00 94.62 181 ASP A N 1
ATOM 1422 C CA . ASP A 1 181 ? -8.531 7.674 17.792 1.00 94.62 181 ASP A CA 1
ATOM 1423 C C . ASP A 1 181 ? -9.941 7.745 17.221 1.00 94.62 181 ASP A C 1
ATOM 1425 O O . ASP A 1 181 ? -10.879 8.017 17.973 1.00 94.62 181 ASP A O 1
ATOM 1429 N N . LYS A 1 182 ? -10.146 7.393 15.946 1.00 95.38 182 LYS A N 1
ATOM 1430 C CA . LYS A 1 182 ? -11.500 7.286 15.380 1.00 95.38 182 LYS A CA 1
ATOM 1431 C C . LYS A 1 182 ? -12.299 6.139 15.994 1.00 95.38 182 LYS A C 1
ATOM 1433 O O . LYS A 1 182 ? -13.502 6.292 16.215 1.00 95.38 182 LYS A O 1
ATOM 1438 N N . ILE A 1 183 ? -11.658 5.020 16.341 1.00 95.25 183 ILE A N 1
ATOM 1439 C CA . ILE A 1 183 ? -12.306 3.947 17.112 1.00 95.25 183 ILE A CA 1
ATOM 1440 C C . ILE A 1 183 ? -12.710 4.457 18.502 1.00 95.25 183 ILE A C 1
ATOM 1442 O O . ILE A 1 183 ? -13.850 4.252 18.916 1.00 95.25 183 ILE A O 1
ATOM 1446 N N . ARG A 1 184 ? -11.815 5.149 19.219 1.00 93.06 184 ARG A N 1
ATOM 1447 C CA . ARG A 1 184 ? -12.120 5.736 20.535 1.00 93.06 184 ARG A CA 1
ATOM 1448 C C . ARG A 1 184 ? -13.258 6.738 20.437 1.00 93.06 184 ARG A C 1
ATOM 1450 O O . ARG A 1 184 ? -14.190 6.657 21.224 1.00 93.06 184 ARG A O 1
ATOM 1457 N N . GLU A 1 185 ? -13.210 7.643 19.463 1.00 92.12 185 GLU A N 1
ATOM 1458 C CA . GLU A 1 185 ? -14.281 8.594 19.183 1.00 92.12 185 GLU A CA 1
ATOM 1459 C C . GLU A 1 185 ? -15.603 7.855 18.985 1.00 92.12 185 GLU A C 1
ATOM 1461 O O . GLU A 1 185 ? -16.561 8.169 19.683 1.00 92.12 185 GLU A O 1
ATOM 1466 N N . LYS A 1 186 ? -15.627 6.814 18.134 1.00 91.75 186 LYS A N 1
ATOM 1467 C CA . LYS A 1 186 ? -16.816 5.990 17.876 1.00 91.75 186 LYS A CA 1
ATOM 1468 C C . LYS A 1 186 ? -17.408 5.357 19.133 1.00 91.75 186 LYS A C 1
ATOM 1470 O O . LYS A 1 186 ? -18.629 5.255 19.246 1.00 91.75 186 LYS A O 1
ATOM 1475 N N . LEU A 1 187 ? -16.546 4.882 20.025 1.00 89.75 187 LEU A N 1
ATOM 1476 C CA . LEU A 1 187 ? -16.930 4.134 21.220 1.00 89.75 187 LEU A CA 1
ATOM 1477 C C . LEU A 1 187 ? -17.160 5.019 22.449 1.00 89.75 187 LEU A C 1
ATOM 1479 O O . LEU A 1 187 ? -17.660 4.518 23.454 1.00 89.75 187 LEU A O 1
ATOM 1483 N N . ARG A 1 188 ? -16.821 6.314 22.400 1.00 82.25 188 ARG A N 1
ATOM 1484 C CA . ARG A 1 188 ? -17.118 7.248 23.489 1.00 82.25 188 ARG A CA 1
ATOM 1485 C C . ARG A 1 188 ? -18.633 7.345 23.681 1.00 82.25 188 ARG A C 1
ATOM 1487 O O . ARG A 1 188 ? -19.339 7.958 22.889 1.00 82.25 188 ARG A O 1
ATOM 1494 N N . THR A 1 189 ? -19.106 6.781 24.784 1.00 59.31 189 THR A N 1
ATOM 1495 C CA . THR A 1 189 ? -20.326 7.186 25.487 1.00 59.31 189 THR A CA 1
ATOM 1496 C C . THR A 1 189 ? -19.881 7.980 26.707 1.00 59.31 189 THR A C 1
ATOM 1498 O O . THR A 1 189 ? -19.288 7.405 27.620 1.00 59.31 189 THR A O 1
ATOM 1501 N N . SER A 1 190 ? -20.099 9.297 26.733 1.00 44.66 190 SER A N 1
ATOM 1502 C CA . SER A 1 190 ? -19.785 10.078 27.936 1.00 44.66 190 SER A CA 1
ATOM 1503 C C . SER A 1 190 ? -20.745 9.663 29.056 1.00 44.66 190 SER A C 1
ATOM 1505 O O . SER A 1 190 ? -21.934 9.954 28.993 1.00 44.66 190 SER A O 1
ATOM 1507 N N . LEU A 1 191 ? -20.228 8.974 30.077 1.00 45.97 191 LEU A N 1
ATOM 1508 C CA . LEU A 1 191 ? -20.919 8.685 31.345 1.00 45.97 191 LEU A CA 1
ATOM 1509 C C . LEU A 1 191 ? -20.788 9.849 32.346 1.00 45.97 191 LEU A C 1
ATOM 1511 O O . LEU A 1 191 ? -20.947 9.673 33.550 1.00 45.97 191 LEU A O 1
ATOM 1515 N N . THR A 1 192 ? -20.478 11.053 31.872 1.00 42.19 192 THR A N 1
ATOM 1516 C CA . THR A 1 192 ? -20.409 12.256 32.701 1.00 42.19 192 THR A CA 1
ATOM 1517 C C . THR A 1 192 ? -21.738 12.996 32.616 1.00 42.19 192 THR A C 1
ATOM 1519 O O . THR A 1 192 ? -21.954 13.766 31.686 1.00 42.19 192 THR A O 1
ATOM 1522 N N . GLY A 1 193 ? -22.625 12.730 33.576 1.00 44.41 193 GLY A N 1
ATOM 1523 C CA . GLY A 1 193 ? -23.738 13.612 33.943 1.00 44.41 193 GLY A CA 1
ATOM 1524 C C . GLY A 1 193 ? -24.714 13.993 32.822 1.00 44.41 193 GLY A C 1
ATOM 1525 O O . GLY A 1 193 ? -24.662 15.098 32.299 1.00 44.41 193 GLY A O 1
ATOM 1526 N N . GLY A 1 194 ? -25.672 13.110 32.528 1.00 44.56 194 GLY A N 1
ATOM 1527 C CA . GLY A 1 194 ? -26.996 13.508 32.026 1.00 44.56 194 GLY A CA 1
ATOM 1528 C C . GLY A 1 194 ? -27.235 13.524 30.512 1.00 44.56 194 GLY A C 1
ATOM 1529 O O . GLY A 1 194 ? -28.395 13.510 30.112 1.00 44.56 194 GLY A O 1
ATOM 1530 N N . ALA A 1 195 ? -26.207 13.470 29.659 1.00 47.75 195 ALA A N 1
ATOM 1531 C CA . ALA A 1 195 ? -26.398 13.367 28.207 1.00 47.75 195 ALA A CA 1
ATOM 1532 C C . ALA A 1 195 ? -25.464 12.320 27.582 1.00 47.75 195 ALA A C 1
ATOM 1534 O O . ALA A 1 195 ? -24.252 12.519 27.496 1.00 47.75 195 ALA A O 1
ATOM 1535 N N . SER A 1 196 ? -26.032 11.204 27.108 1.00 50.88 196 SER A N 1
ATOM 1536 C CA . SER A 1 196 ? -25.302 10.242 26.276 1.00 50.88 196 SER A CA 1
ATOM 1537 C C . SER A 1 196 ? -24.996 10.896 24.929 1.00 50.88 196 SER A C 1
ATOM 1539 O O . SER A 1 196 ? -25.847 10.945 24.040 1.00 50.88 196 SER A O 1
ATOM 1541 N N . PHE A 1 197 ? -23.788 11.438 24.773 1.00 53.19 197 PHE A N 1
ATOM 1542 C CA . PHE A 1 197 ? -23.330 11.920 23.476 1.00 53.19 197 PHE A CA 1
ATOM 1543 C C . PHE A 1 197 ? -22.931 10.710 22.628 1.00 53.19 197 PHE A C 1
ATOM 1545 O O . PHE A 1 197 ? -21.814 10.206 22.719 1.00 53.19 197 PHE A O 1
ATOM 1552 N N . HIS A 1 198 ? -23.866 10.200 21.829 1.00 58.59 198 HIS A N 1
ATOM 1553 C CA . HIS A 1 198 ? -23.554 9.194 20.822 1.00 58.59 198 HIS A CA 1
ATOM 1554 C C . HIS A 1 198 ? -22.924 9.889 19.617 1.00 58.59 198 HIS A C 1
ATOM 1556 O O . HIS A 1 198 ? -23.580 10.681 18.944 1.00 58.59 198 HIS A O 1
ATOM 1562 N N . THR A 1 199 ? -21.665 9.582 19.298 1.00 70.25 199 THR A N 1
ATOM 1563 C CA . THR A 1 199 ? -21.107 10.068 18.033 1.00 70.25 199 THR A CA 1
ATOM 1564 C C . THR A 1 199 ? -21.793 9.396 16.840 1.00 70.25 199 THR A C 1
ATOM 1566 O O . THR A 1 199 ? -21.944 8.169 16.749 1.00 70.25 199 THR A O 1
ATOM 1569 N N . HIS A 1 200 ? -22.181 10.223 15.872 1.00 82.94 200 HIS A N 1
ATOM 1570 C CA . HIS A 1 200 ? -22.721 9.779 14.594 1.00 82.94 200 HIS A CA 1
ATOM 1571 C C . HIS A 1 200 ? -21.627 9.412 13.581 1.00 82.94 200 HIS A C 1
ATOM 1573 O O . HIS A 1 200 ? -21.958 9.138 12.427 1.00 82.94 200 HIS A O 1
ATOM 1579 N N . LEU A 1 201 ? -20.347 9.359 13.984 1.00 90.31 201 LEU A N 1
ATOM 1580 C CA . LEU A 1 201 ? -19.252 8.963 13.101 1.00 90.31 201 LEU A CA 1
ATOM 1581 C C . LEU A 1 201 ? -19.523 7.564 12.528 1.00 90.31 201 LEU A C 1
ATOM 1583 O O . LEU A 1 201 ? -19.643 6.578 13.258 1.00 90.31 201 LEU A O 1
ATOM 1587 N N . ARG A 1 202 ? -19.677 7.486 11.206 1.00 93.25 202 ARG A N 1
ATOM 1588 C CA . ARG A 1 202 ? -19.882 6.228 10.464 1.00 93.25 202 ARG A CA 1
ATOM 1589 C C . ARG A 1 202 ? -18.717 5.917 9.542 1.00 93.25 202 ARG A C 1
ATOM 1591 O O . ARG A 1 202 ? -18.459 4.747 9.271 1.00 93.25 202 ARG A O 1
ATOM 1598 N N . ALA A 1 203 ? -18.027 6.950 9.068 1.00 96.38 203 ALA A N 1
ATOM 1599 C CA . ALA A 1 203 ? -16.902 6.798 8.171 1.00 96.38 203 ALA A CA 1
ATOM 1600 C C . ALA A 1 203 ? -15.861 7.905 8.362 1.00 96.38 203 ALA A C 1
ATOM 1602 O O . ALA A 1 203 ? -16.223 9.044 8.649 1.00 96.38 203 ALA A O 1
ATOM 1603 N N . ALA A 1 204 ? -14.595 7.559 8.142 1.00 96.81 204 ALA A N 1
ATOM 1604 C CA . ALA A 1 204 ? -13.478 8.486 8.011 1.00 96.81 204 ALA A CA 1
ATOM 1605 C C . ALA A 1 204 ? -12.684 8.122 6.746 1.00 96.81 204 ALA A C 1
ATOM 1607 O O . ALA A 1 204 ? -12.258 6.975 6.583 1.00 96.81 204 ALA A O 1
ATOM 1608 N N . LEU A 1 205 ? -12.551 9.075 5.819 1.00 97.38 205 LEU A N 1
ATOM 1609 C CA . LEU A 1 205 ? -11.983 8.849 4.487 1.00 97.38 205 LEU A CA 1
ATOM 1610 C C . LEU A 1 205 ? -10.736 9.722 4.306 1.00 97.38 205 LEU A C 1
ATOM 1612 O O . LEU A 1 205 ? -10.836 10.947 4.326 1.00 97.38 205 LEU A O 1
ATOM 1616 N N . TYR A 1 206 ? -9.582 9.096 4.088 1.00 97.69 206 TYR A N 1
ATOM 1617 C CA . TYR A 1 206 ? -8.295 9.772 3.933 1.00 97.69 206 TYR A CA 1
ATOM 1618 C C . TYR A 1 206 ? -7.741 9.535 2.532 1.00 97.69 206 TYR A C 1
ATOM 1620 O O . TYR A 1 206 ? -7.668 8.399 2.059 1.00 97.69 206 TYR A O 1
ATOM 1628 N N . PHE A 1 207 ? -7.308 10.611 1.879 1.00 96.12 207 PHE A N 1
ATOM 1629 C CA . PHE A 1 207 ? -6.739 10.570 0.536 1.00 96.12 207 PHE A CA 1
ATOM 1630 C C . PHE A 1 207 ? -5.259 10.924 0.593 1.00 96.12 207 PHE A C 1
ATOM 1632 O O . PHE A 1 207 ? -4.876 11.929 1.186 1.00 96.12 207 PHE A O 1
ATOM 1639 N N . THR A 1 208 ? -4.418 10.091 -0.013 1.00 95.19 208 THR A N 1
ATOM 1640 C CA . THR A 1 208 ? -2.966 10.205 0.125 1.00 95.19 208 THR A CA 1
ATOM 1641 C C . THR A 1 208 ? -2.208 9.813 -1.150 1.00 95.19 208 THR A C 1
ATOM 1643 O O . THR A 1 208 ? -2.777 9.703 -2.241 1.00 95.19 208 THR A O 1
ATOM 1646 N N . HIS A 1 209 ? -0.895 9.635 -1.025 1.00 95.31 209 HIS A N 1
ATOM 1647 C CA . HIS A 1 209 ? 0.035 9.290 -2.093 1.00 95.31 209 HIS A CA 1
ATOM 1648 C C . HIS A 1 209 ? 0.649 7.903 -1.862 1.00 95.31 209 HIS A C 1
ATOM 1650 O O . HIS A 1 209 ? 0.504 7.299 -0.799 1.00 95.31 209 HIS A O 1
ATOM 1656 N N . ALA A 1 210 ? 1.351 7.387 -2.873 1.00 94.94 210 ALA A N 1
ATOM 1657 C CA . ALA A 1 210 ? 1.953 6.056 -2.813 1.00 94.94 210 ALA A CA 1
ATOM 1658 C C . ALA A 1 210 ? 2.966 5.900 -1.666 1.00 94.94 210 ALA A C 1
ATOM 1660 O O . ALA A 1 210 ? 2.954 4.860 -1.020 1.00 94.94 210 ALA A O 1
ATOM 1661 N N . ALA A 1 211 ? 3.791 6.917 -1.391 1.00 95.88 211 ALA A N 1
ATOM 1662 C CA . ALA A 1 211 ? 4.791 6.876 -0.319 1.00 95.88 211 ALA A CA 1
ATOM 1663 C C . ALA A 1 211 ? 4.142 6.651 1.057 1.00 95.88 211 ALA A C 1
ATOM 1665 O O . ALA A 1 211 ? 4.419 5.661 1.722 1.00 95.88 211 ALA A O 1
ATOM 1666 N N . VAL A 1 212 ? 3.164 7.486 1.418 1.00 96.38 212 VAL A N 1
ATOM 1667 C CA . VAL A 1 212 ? 2.425 7.379 2.689 1.00 96.38 212 VAL A CA 1
ATOM 1668 C C . VAL A 1 212 ? 1.675 6.048 2.805 1.00 96.38 212 VAL A C 1
ATOM 1670 O O . VAL A 1 212 ? 1.639 5.437 3.869 1.00 96.38 212 VAL A O 1
ATOM 1673 N N . MET A 1 213 ? 1.095 5.563 1.703 1.00 97.69 213 MET A N 1
ATOM 1674 C CA . MET A 1 213 ? 0.430 4.261 1.680 1.00 97.69 213 MET A CA 1
ATOM 1675 C C . MET A 1 213 ? 1.419 3.104 1.909 1.00 97.69 213 MET A C 1
ATOM 1677 O O . MET A 1 213 ? 1.094 2.164 2.630 1.00 97.69 213 MET A O 1
ATOM 1681 N N . LYS A 1 214 ? 2.635 3.176 1.347 1.00 98.00 214 LYS A N 1
ATOM 1682 C CA . LYS A 1 214 ? 3.712 2.205 1.603 1.00 98.00 214 LYS A CA 1
ATOM 1683 C C . LYS A 1 214 ? 4.168 2.248 3.063 1.00 98.00 214 LYS A C 1
ATOM 1685 O O . LYS A 1 214 ? 4.244 1.185 3.674 1.00 98.00 214 LYS A O 1
ATOM 1690 N N . SER A 1 215 ? 4.340 3.438 3.643 1.00 97.50 215 SER A N 1
ATOM 1691 C CA . SER A 1 215 ? 4.619 3.617 5.075 1.00 97.50 215 SER A CA 1
ATOM 1692 C C . SER A 1 215 ? 3.554 2.966 5.959 1.00 97.50 215 SER A C 1
ATOM 1694 O O . SER A 1 215 ? 3.895 2.243 6.894 1.00 97.50 215 SER A O 1
ATOM 1696 N N . LEU A 1 216 ? 2.265 3.164 5.647 1.00 98.06 216 LEU A N 1
ATOM 1697 C CA . LEU A 1 216 ? 1.158 2.534 6.375 1.00 98.06 216 LEU A CA 1
ATOM 1698 C C . LEU A 1 216 ? 1.222 1.007 6.293 1.00 98.06 216 LEU A C 1
ATOM 1700 O O . LEU A 1 216 ? 1.228 0.331 7.319 1.00 98.06 216 LEU A O 1
ATOM 1704 N N . VAL A 1 217 ? 1.278 0.465 5.074 1.00 97.81 217 VAL A N 1
ATOM 1705 C CA . VAL A 1 217 ? 1.335 -0.984 4.823 1.00 97.81 217 VAL A CA 1
ATOM 1706 C C . VAL A 1 217 ? 2.536 -1.602 5.546 1.00 97.81 217 VAL A C 1
ATOM 1708 O O . VAL A 1 217 ? 2.393 -2.632 6.207 1.00 97.81 217 VAL A O 1
ATOM 1711 N N . ALA A 1 218 ? 3.693 -0.937 5.500 1.00 97.56 218 ALA A N 1
ATOM 1712 C CA . ALA A 1 218 ? 4.899 -1.384 6.179 1.00 97.56 218 ALA A CA 1
ATOM 1713 C C . ALA A 1 218 ? 4.759 -1.349 7.711 1.00 97.56 218 ALA A C 1
ATOM 1715 O O . ALA A 1 218 ? 5.098 -2.338 8.370 1.00 97.56 218 ALA A O 1
ATOM 1716 N N . LYS A 1 219 ? 4.217 -0.260 8.281 1.00 97.38 219 LYS A N 1
ATOM 1717 C CA . LYS A 1 219 ? 3.964 -0.119 9.728 1.00 97.38 219 LYS A CA 1
ATOM 1718 C C . LYS A 1 219 ? 2.977 -1.162 10.242 1.00 97.38 219 LYS A C 1
ATOM 1720 O O . LYS A 1 219 ? 3.178 -1.692 11.329 1.00 97.38 219 LYS A O 1
ATOM 1725 N N . LEU A 1 220 ? 1.975 -1.517 9.438 1.00 97.31 220 LEU A N 1
ATOM 1726 C CA . LEU A 1 220 ? 1.044 -2.619 9.701 1.00 97.31 220 LEU A CA 1
ATOM 1727 C C . LEU A 1 220 ? 1.694 -4.011 9.598 1.00 97.31 220 LEU A C 1
ATOM 1729 O O . LEU A 1 220 ? 1.042 -5.009 9.889 1.00 97.31 220 LEU A O 1
ATOM 1733 N N . GLY A 1 221 ? 2.965 -4.105 9.196 1.00 96.06 221 GLY A N 1
ATOM 1734 C CA . GLY A 1 221 ? 3.703 -5.366 9.104 1.00 96.06 221 GLY A CA 1
ATOM 1735 C C . GLY A 1 221 ? 3.383 -6.203 7.860 1.00 96.06 221 GLY A C 1
ATOM 1736 O O . GLY A 1 221 ? 3.765 -7.371 7.798 1.00 96.06 221 GLY A O 1
ATOM 1737 N N . LEU A 1 222 ? 2.703 -5.625 6.867 1.00 96.50 222 LEU A N 1
ATOM 1738 C CA . LEU A 1 222 ? 2.299 -6.319 5.648 1.00 96.50 222 LEU A CA 1
ATOM 1739 C C . LEU A 1 222 ? 3.409 -6.321 4.589 1.00 96.50 222 LEU A C 1
ATOM 1741 O O . LEU A 1 222 ? 4.001 -5.295 4.266 1.00 96.50 222 LEU A O 1
ATOM 1745 N N . GLY A 1 223 ? 3.644 -7.487 3.984 1.00 94.94 223 GLY A N 1
ATOM 1746 C CA . GLY A 1 223 ? 4.607 -7.637 2.888 1.00 94.94 223 GLY A CA 1
ATOM 1747 C C . GLY A 1 223 ? 6.072 -7.635 3.329 1.00 94.94 223 GLY A C 1
ATOM 1748 O O . GLY A 1 223 ? 6.960 -7.493 2.491 1.00 94.94 223 GLY A O 1
ATOM 1749 N N . ARG A 1 224 ? 6.353 -7.796 4.627 1.00 95.06 224 ARG A N 1
ATOM 1750 C CA . ARG A 1 224 ? 7.726 -7.917 5.128 1.00 95.06 224 ARG A CA 1
ATOM 1751 C C . ARG A 1 224 ? 8.386 -9.188 4.597 1.00 95.06 224 ARG A C 1
ATOM 1753 O O . ARG A 1 224 ? 7.809 -10.269 4.688 1.00 95.06 224 ARG A O 1
ATOM 1760 N N . ALA A 1 225 ? 9.606 -9.063 4.083 1.00 93.06 225 ALA A N 1
ATOM 1761 C CA . ALA A 1 225 ? 10.373 -10.191 3.570 1.00 93.06 225 ALA A CA 1
ATOM 1762 C C . ALA A 1 225 ? 11.450 -10.661 4.556 1.00 93.06 225 ALA A C 1
ATOM 1764 O O . ALA A 1 225 ? 12.058 -9.856 5.264 1.00 93.06 225 ALA A O 1
ATOM 1765 N N . ALA A 1 226 ? 11.692 -11.972 4.578 1.00 92.88 226 ALA A N 1
ATOM 1766 C CA . ALA A 1 226 ? 12.746 -12.611 5.358 1.00 92.88 226 ALA A CA 1
ATOM 1767 C C . ALA A 1 226 ? 13.425 -13.694 4.495 1.00 92.88 226 ALA A C 1
ATOM 1769 O O . ALA A 1 226 ? 12.806 -14.727 4.235 1.00 92.88 226 ALA A O 1
ATOM 1770 N N . PRO A 1 227 ? 14.672 -13.481 4.028 1.00 93.62 227 PRO A N 1
ATOM 1771 C CA . PRO A 1 227 ? 15.498 -12.272 4.193 1.00 93.62 227 PRO A CA 1
ATOM 1772 C C . PRO A 1 227 ? 14.918 -11.034 3.471 1.00 93.62 227 PRO A C 1
ATOM 1774 O O . PRO A 1 227 ? 14.076 -11.208 2.588 1.00 93.62 227 PRO A O 1
ATOM 1777 N N . PRO A 1 228 ? 15.352 -9.801 3.803 1.00 94.81 228 PRO A N 1
ATOM 1778 C CA . PRO A 1 228 ? 14.934 -8.588 3.090 1.00 94.81 228 PRO A CA 1
ATOM 1779 C C . PRO A 1 228 ? 15.149 -8.681 1.572 1.00 94.81 228 PRO A C 1
ATOM 1781 O O . PRO A 1 228 ? 16.023 -9.421 1.111 1.00 94.81 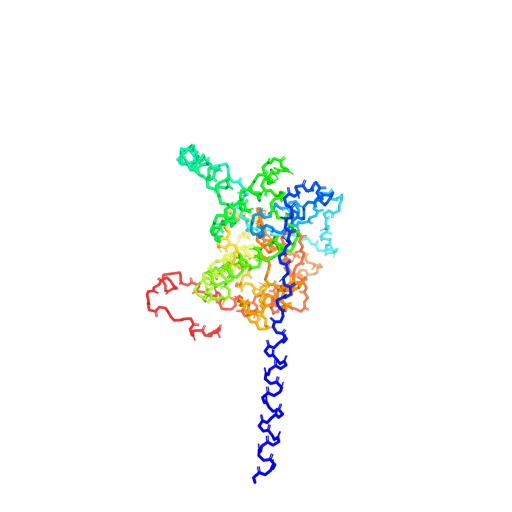228 PRO A O 1
ATOM 1784 N N . LEU A 1 229 ? 14.353 -7.941 0.792 1.00 93.31 229 LEU A N 1
ATOM 1785 C CA . LEU A 1 229 ? 14.567 -7.832 -0.655 1.00 93.31 229 LEU A CA 1
ATOM 1786 C C . LEU A 1 229 ? 15.954 -7.234 -0.916 1.00 93.31 229 LEU A C 1
ATOM 1788 O O . LEU A 1 229 ? 16.367 -6.293 -0.250 1.00 93.31 229 LEU A O 1
ATOM 1792 N N . SER A 1 230 ? 16.673 -7.791 -1.882 1.00 93.69 230 SER A N 1
ATOM 1793 C CA . SER A 1 230 ? 17.956 -7.270 -2.348 1.00 93.69 230 SER A CA 1
ATOM 1794 C C . SER A 1 230 ? 18.094 -7.496 -3.850 1.00 93.69 230 SER A C 1
ATOM 1796 O O . SER A 1 230 ? 17.406 -8.333 -4.439 1.00 93.69 230 SER A O 1
ATOM 1798 N N . ALA A 1 231 ? 19.020 -6.787 -4.494 1.00 90.88 231 ALA A N 1
ATOM 1799 C CA . ALA A 1 231 ? 19.319 -7.027 -5.905 1.00 90.88 231 ALA A CA 1
ATOM 1800 C C . ALA A 1 231 ? 19.769 -8.482 -6.160 1.00 90.88 231 ALA A C 1
ATOM 1802 O O . ALA A 1 231 ? 19.353 -9.098 -7.139 1.00 90.88 231 ALA A O 1
ATOM 1803 N N . SER A 1 232 ? 20.550 -9.058 -5.239 1.00 90.81 232 SER A N 1
ATOM 1804 C CA . SER A 1 232 ? 21.106 -10.414 -5.357 1.00 90.81 232 SER A CA 1
ATOM 1805 C C . SER A 1 232 ? 20.078 -11.536 -5.206 1.00 90.81 232 SER A C 1
ATOM 1807 O O . SER A 1 232 ? 20.309 -12.644 -5.678 1.00 90.81 232 SER A O 1
ATOM 1809 N N . ASN A 1 233 ? 18.925 -11.286 -4.576 1.00 92.75 233 ASN A N 1
ATOM 1810 C CA . ASN A 1 233 ? 17.928 -12.329 -4.328 1.00 92.75 233 ASN A CA 1
ATOM 1811 C C . ASN A 1 233 ? 16.704 -12.268 -5.259 1.00 92.75 233 ASN A C 1
ATOM 1813 O O . ASN A 1 233 ? 15.717 -12.960 -4.997 1.00 92.75 233 ASN A O 1
ATOM 1817 N N . TYR A 1 234 ? 16.796 -11.551 -6.392 1.00 92.06 234 TYR A N 1
ATOM 1818 C CA . TYR A 1 234 ? 15.757 -11.541 -7.434 1.00 92.06 234 TYR A CA 1
ATOM 1819 C C . TYR A 1 234 ? 15.296 -12.954 -7.801 1.00 92.06 234 TYR A C 1
ATOM 1821 O O . TYR A 1 234 ? 14.103 -13.240 -7.769 1.00 92.06 234 TYR A O 1
ATOM 1829 N N . CYS A 1 235 ? 16.226 -13.872 -8.079 1.00 91.81 235 CYS A N 1
ATOM 1830 C CA . CYS A 1 235 ? 15.866 -15.220 -8.516 1.00 91.81 235 CYS A CA 1
ATOM 1831 C C . CYS A 1 235 ? 15.104 -16.026 -7.463 1.00 91.81 235 CYS A C 1
ATOM 1833 O O . CYS A 1 235 ? 14.202 -16.786 -7.810 1.00 91.81 235 CYS A O 1
ATOM 1835 N N . ARG A 1 236 ? 15.388 -15.796 -6.176 1.00 91.19 236 ARG A N 1
ATOM 1836 C CA . ARG A 1 236 ? 14.627 -16.382 -5.065 1.00 91.19 236 ARG A CA 1
ATOM 1837 C C . ARG A 1 236 ? 13.205 -15.819 -4.998 1.00 91.19 236 ARG A C 1
ATOM 1839 O O . ARG A 1 236 ? 12.262 -16.556 -4.736 1.00 91.19 236 ARG A O 1
ATOM 1846 N N . TYR A 1 237 ? 13.057 -14.521 -5.241 1.00 92.25 237 TYR A N 1
ATOM 1847 C CA . TYR A 1 237 ? 11.811 -13.771 -5.067 1.00 92.25 237 TYR A CA 1
ATOM 1848 C C . TYR A 1 237 ? 11.028 -13.512 -6.365 1.00 92.25 237 TYR A C 1
ATOM 1850 O O . TYR A 1 237 ? 9.997 -12.832 -6.364 1.00 92.25 237 TYR A O 1
ATOM 1858 N N . ARG A 1 238 ? 11.471 -14.105 -7.475 1.00 88.12 238 ARG A N 1
ATOM 1859 C CA . ARG A 1 238 ? 10.904 -13.911 -8.812 1.00 88.12 238 ARG A CA 1
ATOM 1860 C C . ARG A 1 238 ? 9.414 -14.238 -8.876 1.00 88.12 238 ARG A C 1
ATOM 1862 O O . ARG A 1 238 ? 8.618 -13.454 -9.384 1.00 88.12 238 ARG A O 1
ATOM 1869 N N . HIS A 1 239 ? 9.027 -15.397 -8.352 1.00 85.75 239 HIS A N 1
ATOM 1870 C CA . HIS A 1 239 ? 7.648 -15.887 -8.443 1.00 85.75 239 HIS A CA 1
ATOM 1871 C C . HIS A 1 239 ? 6.792 -15.461 -7.250 1.00 85.75 239 HIS A C 1
ATOM 1873 O O . HIS A 1 239 ? 5.619 -15.122 -7.415 1.00 85.75 239 HIS A O 1
ATOM 1879 N N . HIS A 1 240 ? 7.392 -15.444 -6.059 1.00 88.62 240 HIS A N 1
ATOM 1880 C CA . HIS A 1 240 ? 6.707 -15.175 -4.802 1.00 88.62 240 HIS A CA 1
ATOM 1881 C C . HIS A 1 240 ? 7.559 -14.244 -3.941 1.00 88.62 240 HIS A C 1
ATOM 1883 O O . HIS A 1 240 ? 8.380 -14.695 -3.147 1.00 88.62 240 HIS A O 1
ATOM 1889 N N . ARG A 1 241 ? 7.356 -12.934 -4.103 1.00 92.00 241 ARG A N 1
ATOM 1890 C CA . ARG A 1 241 ? 7.924 -11.906 -3.224 1.00 92.00 241 ARG A CA 1
ATOM 1891 C C . ARG A 1 241 ? 6.869 -11.401 -2.243 1.00 92.00 241 ARG A C 1
ATOM 1893 O O . ARG A 1 241 ? 5.777 -11.050 -2.697 1.00 92.00 241 ARG A O 1
ATOM 1900 N N . PRO A 1 242 ? 7.164 -11.358 -0.928 1.00 93.50 242 PRO A N 1
ATOM 1901 C CA . PRO A 1 242 ? 6.239 -10.811 0.064 1.00 93.50 242 PRO A CA 1
ATOM 1902 C C . PRO A 1 242 ? 5.890 -9.347 -0.213 1.00 93.50 242 PRO A C 1
ATOM 1904 O O . PRO A 1 242 ? 4.721 -8.966 -0.164 1.00 93.50 242 PRO A O 1
ATOM 1907 N N . TRP A 1 243 ? 6.900 -8.546 -0.565 1.00 96.31 243 TRP A N 1
ATOM 1908 C CA . TRP A 1 243 ? 6.702 -7.183 -1.032 1.00 96.31 243 TRP A CA 1
ATOM 1909 C C . TRP A 1 243 ? 6.564 -7.161 -2.549 1.00 96.31 243 TRP A C 1
ATOM 1911 O O . TRP A 1 243 ? 7.504 -7.491 -3.269 1.00 96.31 243 TRP A O 1
ATOM 1921 N N . ARG A 1 244 ? 5.384 -6.760 -3.022 1.00 95.31 244 ARG A N 1
ATOM 1922 C CA . ARG A 1 244 ? 5.109 -6.525 -4.439 1.00 95.31 244 ARG A CA 1
ATOM 1923 C C . ARG A 1 244 ? 4.224 -5.299 -4.587 1.00 95.31 244 ARG A C 1
ATOM 1925 O O . ARG A 1 244 ? 3.035 -5.345 -4.255 1.00 95.31 244 ARG A O 1
ATOM 1932 N N . SER A 1 245 ? 4.773 -4.202 -5.092 1.00 94.12 245 SER A N 1
ATOM 1933 C CA . SER A 1 245 ? 4.089 -2.910 -5.132 1.00 94.12 245 SER A CA 1
ATOM 1934 C C . SER A 1 245 ? 2.807 -2.934 -5.970 1.00 94.12 245 SER A C 1
ATOM 1936 O O . SER A 1 245 ? 1.856 -2.230 -5.639 1.00 94.12 245 SER A O 1
ATOM 1938 N N . SER A 1 246 ? 2.725 -3.764 -7.014 1.00 93.62 246 SER A N 1
ATOM 1939 C CA . SER A 1 246 ? 1.499 -3.936 -7.815 1.00 93.62 246 SER A CA 1
ATOM 1940 C C . SER A 1 246 ? 0.347 -4.599 -7.076 1.00 93.62 246 SER A C 1
ATOM 1942 O O . SER A 1 246 ? -0.807 -4.406 -7.451 1.00 93.62 246 SER A O 1
ATOM 1944 N N . HIS A 1 247 ? 0.638 -5.364 -6.026 1.00 93.12 247 HIS A N 1
ATOM 1945 C CA . HIS A 1 247 ? -0.371 -6.030 -5.209 1.00 93.12 247 HIS A CA 1
ATOM 1946 C C . HIS A 1 247 ? -0.704 -5.222 -3.955 1.00 93.12 247 HIS A C 1
ATOM 1948 O O . HIS A 1 247 ? -1.861 -5.186 -3.539 1.00 93.12 247 HIS A O 1
ATOM 1954 N N . LEU A 1 248 ? 0.304 -4.584 -3.354 1.00 95.62 248 LEU A N 1
ATOM 1955 C CA . LEU A 1 248 ? 0.161 -3.857 -2.095 1.00 95.62 248 LEU A CA 1
ATOM 1956 C C . LEU A 1 248 ? -0.294 -2.414 -2.318 1.00 95.62 248 LEU A C 1
ATOM 1958 O O . LEU A 1 248 ? -1.239 -1.959 -1.676 1.00 95.62 248 LEU A O 1
ATOM 1962 N N . VAL A 1 249 ? 0.344 -1.699 -3.249 1.00 96.81 249 VAL A N 1
ATOM 1963 C CA . VAL A 1 249 ? 0.131 -0.258 -3.458 1.00 96.81 249 VAL A CA 1
ATOM 1964 C C . VAL A 1 249 ? -0.045 0.099 -4.955 1.00 96.81 249 VAL A C 1
ATOM 1966 O O . VAL A 1 249 ? 0.615 1.019 -5.445 1.00 96.81 249 VAL A O 1
ATOM 1969 N N . PRO A 1 250 ? -0.938 -0.568 -5.725 1.00 95.50 250 PRO A N 1
ATOM 1970 C CA . PRO A 1 250 ? -1.287 -0.172 -7.101 1.00 95.50 250 PRO A CA 1
ATOM 1971 C C . PRO A 1 250 ? -1.962 1.210 -7.170 1.00 95.50 250 PRO A C 1
ATOM 1973 O O . PRO A 1 250 ? -2.261 1.825 -6.145 1.00 95.50 250 PRO A O 1
ATOM 1976 N N . PHE A 1 251 ? -2.231 1.736 -8.371 1.00 94.12 251 PHE A N 1
ATOM 1977 C CA . PHE A 1 251 ? -3.091 2.922 -8.505 1.00 94.12 251 PHE A CA 1
ATOM 1978 C C . PHE A 1 251 ? -4.428 2.695 -7.799 1.00 94.12 251 PHE A C 1
ATOM 1980 O O . PHE A 1 251 ? -4.983 1.605 -7.896 1.00 94.12 251 PHE A O 1
ATOM 1987 N N . THR A 1 252 ? -4.931 3.718 -7.101 1.00 94.44 252 THR A N 1
ATOM 1988 C CA . THR A 1 252 ? -6.151 3.627 -6.273 1.00 94.44 252 THR A CA 1
ATOM 1989 C C . THR A 1 252 ? -6.057 2.608 -5.133 1.00 94.44 252 THR A C 1
ATOM 1991 O O . THR A 1 252 ? -7.084 2.197 -4.600 1.00 94.44 252 THR A O 1
ATOM 1994 N N . ALA A 1 253 ? -4.850 2.179 -4.735 1.00 96.62 253 ALA A N 1
ATOM 1995 C CA . ALA A 1 253 ? -4.718 1.287 -3.589 1.00 96.62 253 ALA A CA 1
ATOM 1996 C C . ALA A 1 253 ? -5.421 1.862 -2.363 1.00 96.62 253 ALA A C 1
ATOM 1998 O O . ALA A 1 253 ? -5.354 3.071 -2.107 1.00 96.62 253 ALA A O 1
ATOM 1999 N N . ASN A 1 254 ? -6.075 0.981 -1.619 1.00 96.44 254 ASN A N 1
ATOM 2000 C CA . ASN A 1 254 ? -6.800 1.349 -0.424 1.00 96.44 254 ASN A CA 1
ATOM 2001 C C . ASN A 1 254 ? -6.563 0.349 0.700 1.00 96.44 254 ASN A C 1
ATOM 2003 O O . ASN A 1 254 ? -6.405 -0.847 0.467 1.00 96.44 254 ASN A O 1
ATOM 2007 N N . PHE A 1 255 ? -6.530 0.869 1.918 1.00 98.00 255 PHE A N 1
ATOM 2008 C CA . PHE A 1 255 ? -6.553 0.089 3.139 1.00 98.00 255 PHE A CA 1
ATOM 2009 C C . PHE A 1 255 ? -7.761 0.550 3.934 1.00 98.00 255 PHE A C 1
ATOM 2011 O O . PHE A 1 255 ? -7.837 1.719 4.317 1.00 98.00 255 PHE A O 1
ATOM 2018 N N . ALA A 1 256 ? -8.703 -0.356 4.155 1.00 97.19 256 ALA A N 1
ATOM 2019 C CA . ALA A 1 256 ? -9.856 -0.128 4.997 1.00 97.19 256 ALA A CA 1
ATOM 2020 C C . ALA A 1 256 ? -9.723 -0.905 6.307 1.00 97.19 256 ALA A C 1
ATOM 2022 O O . ALA A 1 256 ? -9.339 -2.072 6.313 1.00 97.19 256 ALA A O 1
ATOM 2023 N N . LEU A 1 257 ? -10.090 -0.270 7.414 1.00 97.69 257 LEU A N 1
ATOM 2024 C CA . LEU A 1 257 ? -10.270 -0.915 8.706 1.00 97.69 257 LEU A CA 1
ATOM 2025 C C . LEU A 1 257 ? -11.721 -0.700 9.129 1.00 97.69 257 LEU A C 1
ATOM 2027 O O . LEU A 1 257 ? -12.167 0.434 9.317 1.00 97.69 257 LEU A O 1
ATOM 2031 N N . VAL A 1 258 ? -12.475 -1.790 9.237 1.00 97.38 258 VAL A N 1
ATOM 2032 C CA . VAL A 1 258 ? -13.901 -1.739 9.575 1.00 97.38 258 VAL A CA 1
ATOM 2033 C C . VAL A 1 258 ? -14.107 -2.247 10.992 1.00 97.38 258 VAL A C 1
ATOM 2035 O O . VAL A 1 258 ? -13.761 -3.387 11.287 1.00 97.38 258 VAL A O 1
ATOM 2038 N N . LEU A 1 259 ? -14.695 -1.427 11.859 1.00 97.25 259 LEU A N 1
ATOM 2039 C CA . LEU A 1 259 ? -15.121 -1.832 13.197 1.00 97.25 259 LEU A CA 1
ATOM 2040 C C . LEU A 1 259 ? -16.508 -2.473 13.122 1.00 97.25 259 LEU A C 1
ATOM 2042 O O . LEU A 1 259 ? -17.437 -1.885 12.569 1.00 97.25 259 LEU A O 1
ATOM 2046 N N . PHE A 1 260 ? -16.664 -3.639 13.733 1.00 96.06 260 PHE A N 1
ATOM 2047 C CA . PHE A 1 260 ? -17.906 -4.395 13.826 1.00 96.06 260 PHE A CA 1
ATOM 2048 C C . PHE A 1 260 ? -18.318 -4.613 15.279 1.00 96.06 260 PHE A C 1
ATOM 2050 O O . PHE A 1 260 ? -17.472 -4.799 16.151 1.00 96.06 260 PHE A O 1
ATOM 2057 N N . GLN A 1 261 ? -19.629 -4.683 15.502 1.00 94.56 261 GLN A N 1
ATOM 2058 C CA . GLN A 1 261 ? -20.243 -5.179 16.731 1.00 94.56 261 GLN A CA 1
ATOM 2059 C C . GLN A 1 261 ? -21.001 -6.472 16.439 1.00 94.56 261 GLN A C 1
ATOM 2061 O O . GLN A 1 261 ? -21.854 -6.505 15.552 1.00 94.56 261 GLN A O 1
ATOM 2066 N N . CYS A 1 262 ? -20.698 -7.526 17.189 1.00 93.56 262 CYS A N 1
ATOM 2067 C CA . CYS A 1 262 ? -21.264 -8.862 17.032 1.00 93.56 262 CYS A CA 1
ATOM 2068 C C . CYS A 1 262 ? -21.980 -9.296 18.316 1.00 93.56 262 CYS A C 1
ATOM 2070 O O . CYS A 1 262 ? -21.460 -9.068 19.409 1.00 93.56 262 CYS A O 1
ATOM 2072 N N . GLY A 1 263 ? -23.132 -9.964 18.189 1.00 88.38 263 GLY A N 1
ATOM 2073 C CA . GLY A 1 263 ? -23.862 -10.550 19.325 1.00 88.38 263 GLY A CA 1
ATOM 2074 C C . GLY A 1 263 ? -24.007 -9.601 20.526 1.00 88.38 263 GLY A C 1
ATOM 2075 O O . GLY A 1 263 ? -24.451 -8.464 20.365 1.00 88.38 263 GLY A O 1
ATOM 2076 N N . ASN A 1 264 ? -23.577 -10.064 21.708 1.00 80.62 264 ASN A N 1
ATOM 2077 C CA . ASN A 1 264 ? -23.595 -9.346 22.995 1.00 80.62 264 ASN A CA 1
ATOM 2078 C C . ASN A 1 264 ? -22.547 -8.211 23.074 1.00 80.62 264 ASN A C 1
ATOM 2080 O O . ASN A 1 264 ? -21.801 -8.112 24.043 1.00 80.62 264 ASN A O 1
ATOM 2084 N N . SER A 1 265 ? -22.461 -7.365 22.048 1.00 82.94 265 SER A N 1
ATOM 2085 C CA . SER A 1 265 ? -21.547 -6.213 21.978 1.00 82.94 265 SER A CA 1
ATOM 2086 C C . SER A 1 265 ? -20.053 -6.540 21.873 1.00 82.94 265 SER A C 1
ATOM 2088 O O . SER A 1 265 ? -19.213 -5.704 22.198 1.00 82.94 265 SER A O 1
ATOM 2090 N N . LEU A 1 266 ? -19.699 -7.715 21.349 1.00 92.31 266 LEU A N 1
ATOM 2091 C CA . LEU A 1 266 ? -18.306 -8.054 21.056 1.00 92.31 266 LEU A CA 1
ATOM 2092 C C . LEU A 1 266 ? -17.791 -7.215 19.882 1.00 92.31 266 LEU A C 1
ATOM 2094 O O . LEU A 1 266 ? -18.365 -7.243 18.790 1.00 92.31 266 LEU A O 1
ATOM 2098 N N . LEU A 1 267 ? -16.688 -6.499 20.096 1.00 96.25 267 LEU A N 1
ATOM 2099 C CA . LEU A 1 267 ? -16.090 -5.615 19.099 1.00 96.25 267 LEU A CA 1
ATOM 2100 C C . LEU A 1 267 ? -14.936 -6.297 18.368 1.00 96.25 267 LEU A C 1
ATOM 2102 O O . LEU A 1 267 ? -14.047 -6.884 18.983 1.00 96.25 267 LEU A O 1
ATOM 2106 N N . ASN A 1 268 ? -14.943 -6.192 17.044 1.00 96.56 268 ASN A N 1
ATOM 2107 C CA . ASN A 1 268 ? -13.925 -6.771 16.172 1.00 96.56 268 ASN A CA 1
ATOM 2108 C C . ASN A 1 268 ? -13.580 -5.784 15.058 1.00 96.56 268 ASN A C 1
ATOM 2110 O O . ASN A 1 268 ? -14.435 -5.012 14.627 1.00 96.56 268 ASN A O 1
ATOM 2114 N N . VAL A 1 269 ? -12.352 -5.830 14.561 1.00 97.25 269 VAL A N 1
ATOM 2115 C CA . VAL A 1 269 ? -11.902 -5.077 13.395 1.00 97.25 269 VAL A CA 1
ATOM 2116 C C . VAL A 1 269 ? -11.621 -6.018 12.227 1.00 97.25 269 VAL A C 1
ATOM 2118 O O . VAL A 1 269 ? -11.110 -7.124 12.404 1.00 97.25 269 VAL A O 1
ATOM 2121 N N . LEU A 1 270 ? -11.962 -5.575 11.020 1.00 96.88 270 LEU A N 1
ATOM 2122 C CA . LEU A 1 270 ? -11.660 -6.269 9.774 1.00 96.88 270 LEU A CA 1
ATOM 2123 C C . LEU A 1 270 ? -10.765 -5.372 8.907 1.00 96.88 270 LEU A C 1
ATOM 2125 O O . LEU A 1 270 ? -11.260 -4.375 8.371 1.00 96.88 270 LEU A O 1
ATOM 2129 N N . PRO A 1 271 ? -9.469 -5.691 8.778 1.00 96.81 271 PRO A N 1
ATOM 2130 C CA . PRO A 1 271 ? -8.564 -4.993 7.884 1.00 96.81 271 PRO A CA 1
ATOM 2131 C C . PRO A 1 271 ? -8.670 -5.560 6.463 1.00 96.81 271 PRO A C 1
ATOM 2133 O O . PRO A 1 271 ? -8.705 -6.772 6.241 1.00 96.81 271 PRO A O 1
ATOM 2136 N N . ILE A 1 272 ? -8.730 -4.661 5.488 1.00 95.56 272 ILE A N 1
ATOM 2137 C CA . ILE A 1 272 ? -8.924 -4.963 4.073 1.00 95.56 272 ILE A CA 1
ATOM 2138 C C . ILE A 1 272 ? -7.911 -4.138 3.283 1.00 95.56 272 ILE A C 1
ATOM 2140 O O . ILE A 1 272 ? -7.928 -2.915 3.351 1.00 95.56 272 ILE A O 1
ATOM 2144 N N . LEU A 1 273 ? -7.044 -4.792 2.517 1.00 95.75 273 LEU A N 1
ATOM 2145 C CA . LEU A 1 273 ? -6.114 -4.148 1.592 1.00 95.75 273 LEU A CA 1
ATOM 2146 C C . LEU A 1 273 ? -6.540 -4.484 0.163 1.00 95.75 273 LEU A C 1
ATOM 2148 O O . LEU A 1 273 ? -6.545 -5.652 -0.225 1.00 95.75 273 LEU A O 1
ATOM 2152 N N . ASN A 1 274 ? -6.880 -3.467 -0.628 1.00 94.19 274 ASN A N 1
ATOM 2153 C CA . ASN A 1 274 ? -7.277 -3.613 -2.032 1.00 94.19 274 ASN A CA 1
ATOM 2154 C C . ASN A 1 274 ? -8.418 -4.638 -2.225 1.00 94.19 274 ASN A C 1
ATOM 2156 O O . ASN A 1 274 ? -8.289 -5.591 -2.996 1.00 94.19 274 ASN A O 1
ATOM 2160 N N . GLU A 1 275 ? -9.513 -4.462 -1.477 1.00 89.94 275 GLU A N 1
ATOM 2161 C CA . GLU A 1 275 ? -10.683 -5.365 -1.410 1.00 89.94 275 GLU A CA 1
ATOM 2162 C C . GLU A 1 275 ? -10.401 -6.802 -0.936 1.00 89.94 275 GLU A C 1
ATOM 2164 O O . GLU A 1 275 ? -11.265 -7.678 -1.031 1.00 89.94 275 GLU A O 1
ATOM 2169 N N . LYS A 1 276 ? -9.204 -7.083 -0.414 1.00 90.69 276 LYS A N 1
ATOM 2170 C CA . LYS A 1 276 ? -8.859 -8.387 0.156 1.00 90.69 276 LYS A CA 1
ATOM 2171 C C . LYS A 1 276 ? -8.704 -8.259 1.656 1.00 90.69 276 LYS A C 1
ATOM 2173 O O . LYS A 1 276 ? -7.938 -7.430 2.137 1.00 90.69 276 LYS A O 1
ATOM 2178 N N . VAL A 1 277 ? -9.431 -9.094 2.388 1.00 93.31 277 VAL A N 1
ATOM 2179 C CA . VAL A 1 277 ? -9.233 -9.248 3.828 1.00 93.31 277 VAL A CA 1
ATOM 2180 C C . VAL A 1 277 ? -7.786 -9.684 4.067 1.00 93.31 277 VAL A C 1
ATOM 2182 O O . VAL A 1 277 ? -7.296 -10.587 3.388 1.00 93.31 277 VAL A O 1
ATOM 2185 N N . VAL A 1 278 ? -7.104 -9.019 4.997 1.00 94.00 278 VAL A N 1
ATOM 2186 C CA . VAL A 1 278 ? -5.712 -9.321 5.349 1.00 94.00 278 VAL A CA 1
ATOM 2187 C C . VAL A 1 278 ? -5.596 -9.689 6.819 1.00 94.00 278 VAL A C 1
ATOM 2189 O O . VAL A 1 278 ? -6.411 -9.295 7.644 1.00 94.00 278 VAL A O 1
ATOM 2192 N N . TRP A 1 279 ? -4.568 -10.453 7.155 1.00 95.06 279 TRP A N 1
ATOM 2193 C CA . TRP A 1 279 ? -4.193 -10.703 8.539 1.00 95.06 279 TRP A CA 1
ATOM 2194 C C . TRP A 1 279 ? -3.206 -9.631 9.012 1.00 95.06 279 TRP A C 1
ATOM 2196 O O . TRP A 1 279 ? -2.306 -9.257 8.260 1.00 95.06 279 TRP A O 1
ATOM 2206 N N . LEU A 1 280 ? -3.356 -9.153 10.249 1.00 95.25 280 LEU A N 1
ATOM 2207 C CA . LEU A 1 280 ? -2.414 -8.222 10.874 1.00 95.25 280 LEU A CA 1
ATOM 2208 C C . LEU A 1 280 ? -1.600 -8.918 11.977 1.00 95.25 280 LEU A C 1
ATOM 2210 O O . LEU A 1 280 ? -2.180 -9.661 12.775 1.00 95.25 280 LEU A O 1
ATOM 2214 N N . PRO A 1 281 ? -0.289 -8.637 12.096 1.00 93.06 281 PRO A N 1
ATOM 2215 C CA . PRO A 1 281 ? 0.516 -9.092 13.224 1.00 93.06 281 PRO A CA 1
ATOM 2216 C C . PRO A 1 281 ? -0.084 -8.682 14.574 1.00 93.06 281 PRO A C 1
ATOM 2218 O O . PRO A 1 281 ? -0.464 -7.531 14.779 1.00 93.06 281 PRO A O 1
ATOM 2221 N N . GLY A 1 282 ? -0.152 -9.633 15.507 1.00 89.12 282 GLY A N 1
ATOM 2222 C CA . GLY A 1 282 ? -0.792 -9.455 16.818 1.00 89.12 282 GLY A CA 1
ATOM 2223 C C . GLY A 1 282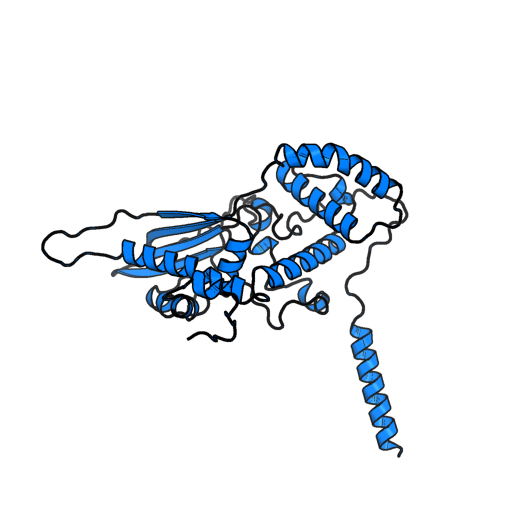 ? -2.258 -9.896 16.868 1.00 89.12 282 GLY A C 1
ATOM 2224 O O . GLY A 1 282 ? -2.787 -10.093 17.957 1.00 89.12 282 GLY A O 1
ATOM 2225 N N . CYS A 1 283 ? -2.896 -10.137 15.721 1.00 94.38 283 CYS A N 1
ATOM 2226 C CA . CYS A 1 283 ? -4.221 -10.747 15.648 1.00 94.38 283 CYS A CA 1
ATOM 2227 C C . CYS A 1 283 ? -4.117 -12.271 15.494 1.00 94.38 283 CYS A C 1
ATOM 2229 O O . CYS A 1 283 ? -3.218 -12.781 14.831 1.00 94.38 283 CYS A O 1
ATOM 2231 N N . ARG A 1 284 ? -5.061 -13.035 16.056 1.00 91.50 284 ARG A N 1
ATOM 2232 C CA . ARG A 1 284 ? -5.088 -14.508 15.886 1.00 91.50 284 ARG A CA 1
ATOM 2233 C C . ARG A 1 284 ? -5.608 -14.961 14.516 1.00 91.50 284 ARG A C 1
ATOM 2235 O O . ARG A 1 284 ? -5.297 -16.057 14.073 1.00 91.50 284 ARG A O 1
ATOM 2242 N N . ARG A 1 285 ? -6.434 -14.130 13.880 1.00 92.69 285 ARG A N 1
ATOM 2243 C CA . ARG A 1 285 ? -7.114 -14.355 12.593 1.00 92.69 285 ARG A CA 1
ATOM 2244 C C . ARG A 1 285 ? -7.440 -13.005 11.954 1.00 92.69 285 ARG A C 1
ATOM 2246 O O . ARG A 1 285 ? -7.321 -11.979 12.620 1.00 92.69 285 ARG A O 1
ATOM 2253 N N . GLU A 1 286 ? -7.860 -12.999 10.695 1.00 93.06 286 GLU A N 1
ATOM 2254 C CA . GLU A 1 286 ? -8.120 -11.776 9.929 1.00 93.06 286 GLU A CA 1
ATOM 2255 C C . GLU A 1 286 ? -9.248 -10.927 10.529 1.00 93.06 286 GLU A C 1
ATOM 2257 O O . GLU A 1 286 ? -9.126 -9.709 10.630 1.00 93.06 286 GLU A O 1
ATOM 2262 N N . PHE A 1 287 ? -10.336 -11.564 10.977 1.00 94.88 287 PHE A N 1
ATOM 2263 C CA . PHE A 1 287 ? -11.380 -10.885 11.745 1.00 94.88 287 PHE A CA 1
ATOM 2264 C C . PHE A 1 287 ? -10.961 -10.792 13.214 1.00 94.88 287 PHE A C 1
ATOM 2266 O O . PHE A 1 287 ? -11.178 -11.710 14.011 1.00 94.88 287 PHE A O 1
ATOM 2273 N N . CYS A 1 288 ? -10.276 -9.700 13.531 1.00 95.69 288 CYS A N 1
ATOM 2274 C CA . CYS A 1 288 ? -9.499 -9.549 14.747 1.00 95.69 288 CYS A CA 1
ATOM 2275 C C . CYS A 1 288 ? -10.345 -8.958 15.881 1.00 95.69 288 CYS A C 1
ATOM 2277 O O . CYS A 1 288 ? -10.952 -7.905 15.683 1.00 95.69 288 CYS A O 1
ATOM 2279 N N . PRO A 1 289 ? -10.381 -9.568 17.080 1.00 96.25 289 PRO A N 1
ATOM 2280 C CA . PRO A 1 289 ? -10.957 -8.920 18.254 1.00 96.25 289 PRO A CA 1
ATOM 2281 C C . PRO A 1 289 ? -10.336 -7.538 18.469 1.00 96.25 289 PRO A C 1
ATOM 2283 O O . PRO A 1 289 ? -9.122 -7.372 18.346 1.00 96.25 289 PRO A O 1
ATOM 2286 N N . LEU A 1 290 ? -11.157 -6.535 18.793 1.00 96.62 290 LEU A N 1
ATOM 2287 C CA . LEU A 1 290 ? -10.661 -5.165 18.951 1.00 96.62 290 LEU A CA 1
ATOM 2288 C C . LEU A 1 290 ? -9.580 -5.080 20.041 1.00 96.62 290 LEU A C 1
ATOM 2290 O O . LEU A 1 290 ? -8.607 -4.350 19.888 1.00 96.62 290 LEU A O 1
ATOM 2294 N N . GLU A 1 291 ? -9.727 -5.848 21.119 1.00 95.12 291 GLU A N 1
ATOM 2295 C CA . GLU A 1 291 ? -8.749 -5.914 22.208 1.00 95.12 291 GLU A CA 1
ATOM 2296 C C . GLU A 1 291 ? -7.381 -6.433 21.739 1.00 95.12 291 GLU A C 1
ATOM 2298 O O . GLU A 1 291 ? -6.360 -5.830 22.072 1.00 95.12 291 GLU A O 1
ATOM 2303 N N . ASP A 1 292 ? -7.356 -7.487 20.916 1.00 96.50 292 ASP A N 1
ATOM 2304 C CA . ASP A 1 292 ? -6.126 -8.028 20.325 1.00 96.50 292 ASP A CA 1
ATOM 2305 C C . ASP A 1 292 ? -5.454 -6.977 19.428 1.00 96.50 292 ASP A C 1
ATOM 2307 O O . ASP A 1 292 ? -4.254 -6.726 19.546 1.00 96.50 292 ASP A O 1
ATOM 2311 N N . PHE A 1 293 ? -6.235 -6.290 18.583 1.00 96.56 293 PHE A N 1
ATOM 2312 C CA . PHE A 1 293 ? -5.725 -5.209 17.736 1.00 96.56 293 PHE A CA 1
ATOM 2313 C C . PHE A 1 293 ? -5.111 -4.071 18.566 1.00 96.56 293 PHE A C 1
ATOM 2315 O O . PHE A 1 293 ? -3.985 -3.655 18.295 1.00 96.56 293 PHE A O 1
ATOM 2322 N N . LEU A 1 294 ? -5.797 -3.604 19.614 1.00 95.94 294 LEU A N 1
ATOM 2323 C CA . LEU A 1 294 ? -5.319 -2.521 20.484 1.00 95.94 294 LEU A CA 1
ATOM 2324 C C . LEU A 1 294 ? -4.085 -2.900 21.326 1.00 95.94 294 LEU A C 1
ATOM 2326 O O . LEU A 1 294 ? -3.344 -2.008 21.754 1.00 95.94 294 LEU A O 1
ATOM 2330 N N . ARG A 1 295 ? -3.872 -4.199 21.575 1.00 95.56 295 ARG A N 1
ATOM 2331 C CA . ARG A 1 295 ? -2.682 -4.751 22.246 1.00 95.56 295 ARG A CA 1
ATOM 2332 C C . ARG A 1 295 ? -1.549 -5.119 21.290 1.00 95.56 295 ARG A C 1
ATOM 2334 O O . ARG A 1 295 ? -0.456 -5.426 21.760 1.00 95.56 295 ARG A O 1
ATOM 2341 N N . SER A 1 296 ? -1.784 -5.102 19.980 1.00 95.50 296 SER A N 1
ATOM 2342 C CA . SER A 1 296 ? -0.753 -5.423 18.994 1.00 95.50 296 SER A CA 1
ATOM 2343 C C . SER A 1 296 ? 0.452 -4.486 19.123 1.00 95.50 296 SER A C 1
ATOM 2345 O O . SER A 1 296 ? 0.314 -3.300 19.434 1.00 95.50 296 SER A O 1
ATOM 2347 N N . SER A 1 297 ? 1.648 -5.000 18.829 1.00 93.25 297 SER A N 1
ATOM 2348 C CA . SER A 1 297 ? 2.883 -4.204 18.842 1.00 93.25 297 SER A CA 1
ATOM 2349 C C . SER A 1 297 ? 2.835 -3.040 17.851 1.00 93.25 297 SER A C 1
ATOM 2351 O O . SER A 1 297 ? 3.430 -1.994 18.094 1.00 93.25 297 SER A O 1
ATOM 2353 N N . VAL A 1 298 ? 2.087 -3.180 16.752 1.00 93.44 298 VAL A N 1
ATOM 2354 C CA . VAL A 1 298 ? 1.864 -2.107 15.776 1.00 93.44 298 VAL A CA 1
ATOM 2355 C C . VAL A 1 298 ? 1.128 -0.931 16.412 1.00 93.44 298 VAL A C 1
ATOM 2357 O O . VAL A 1 298 ? 1.558 0.207 16.241 1.00 93.44 298 VAL A O 1
ATOM 2360 N N . VAL A 1 299 ? 0.055 -1.187 17.167 1.00 95.31 299 VAL A N 1
ATOM 2361 C CA . VAL A 1 299 ? -0.681 -0.134 17.880 1.00 95.31 299 VAL A CA 1
ATOM 2362 C C . VAL A 1 299 ? 0.134 0.399 19.054 1.00 95.31 299 VAL A C 1
ATOM 2364 O O . VAL A 1 299 ? 0.198 1.611 19.235 1.00 95.31 299 VAL A O 1
ATOM 2367 N N . HIS A 1 300 ? 0.785 -0.475 19.826 1.00 93.19 300 HIS A N 1
ATOM 2368 C CA . HIS A 1 300 ? 1.591 -0.064 20.976 1.00 93.19 300 HIS A CA 1
ATOM 2369 C C . HIS A 1 300 ? 2.740 0.870 20.567 1.00 93.19 300 HIS A C 1
ATOM 2371 O O . HIS A 1 300 ? 2.794 2.001 21.039 1.00 93.19 300 HIS A O 1
ATOM 2377 N N . SER A 1 301 ? 3.537 0.466 19.572 1.00 91.06 301 SER A N 1
ATOM 2378 C CA . SER A 1 301 ? 4.630 1.269 19.001 1.00 91.06 301 SER A CA 1
ATOM 2379 C C . SER A 1 301 ? 4.163 2.464 18.155 1.00 91.06 301 SER A C 1
ATOM 2381 O O . SER A 1 301 ? 4.974 3.097 17.476 1.00 91.06 301 SER A O 1
ATOM 2383 N N . SER A 1 302 ? 2.854 2.724 18.089 1.00 94.25 302 SER A N 1
ATOM 2384 C CA . SER A 1 302 ? 2.285 3.915 17.447 1.00 94.25 302 SER A CA 1
ATOM 2385 C C . SER A 1 302 ? 1.694 4.905 18.443 1.00 94.25 302 SER A C 1
ATOM 2387 O O . SER A 1 302 ? 1.224 5.953 18.021 1.00 94.25 302 SER A O 1
ATOM 2389 N N . ARG A 1 303 ? 1.687 4.590 19.743 1.00 88.81 303 ARG A N 1
ATOM 2390 C CA . ARG A 1 303 ? 1.206 5.518 20.772 1.00 88.81 303 ARG A CA 1
ATOM 2391 C C . ARG A 1 303 ? 2.154 6.707 20.873 1.00 88.81 303 ARG A C 1
ATOM 2393 O O . ARG A 1 303 ? 3.365 6.501 20.903 1.00 88.81 303 ARG A O 1
ATOM 2400 N N . ASN A 1 304 ? 1.603 7.915 21.006 1.00 85.06 304 ASN A N 1
ATOM 2401 C CA . ASN A 1 304 ? 2.382 9.147 21.144 1.00 85.06 304 ASN A CA 1
ATOM 2402 C C . ASN A 1 304 ? 3.341 9.340 19.956 1.00 85.06 304 ASN A C 1
ATOM 2404 O O . ASN A 1 304 ? 4.534 9.597 20.139 1.00 85.06 304 ASN A O 1
ATOM 2408 N N . CYS A 1 305 ? 2.834 9.147 18.735 1.00 89.19 305 CYS A N 1
ATOM 2409 C CA . CYS A 1 305 ? 3.628 9.300 17.527 1.00 89.19 305 CYS A CA 1
ATOM 2410 C C . CYS A 1 305 ? 4.063 10.766 17.376 1.00 89.19 305 CYS A C 1
ATOM 2412 O O . CYS A 1 305 ? 3.235 11.648 17.165 1.00 89.19 305 CYS A O 1
ATOM 2414 N N . ASP A 1 306 ? 5.367 11.031 17.474 1.00 91.94 306 ASP A N 1
ATOM 2415 C CA . ASP A 1 306 ? 5.922 12.383 17.363 1.00 91.94 306 ASP A CA 1
ATOM 2416 C C . ASP A 1 306 ? 6.591 12.582 15.988 1.00 91.94 306 ASP A C 1
ATOM 2418 O O . ASP A 1 306 ? 7.728 12.129 15.780 1.00 91.94 306 ASP A O 1
ATOM 2422 N N . PRO A 1 307 ? 5.913 13.240 15.026 1.00 92.31 307 PRO A N 1
ATOM 2423 C CA . PRO A 1 307 ? 6.459 13.448 13.691 1.00 92.31 307 PRO A CA 1
ATOM 2424 C C . PRO A 1 307 ? 7.677 14.374 13.690 1.00 92.31 307 PRO A C 1
ATOM 2426 O O . PRO A 1 307 ? 8.579 14.169 12.878 1.00 92.31 307 PRO A O 1
ATOM 2429 N N . GLU A 1 308 ? 7.748 15.348 14.600 1.00 93.31 308 GLU A N 1
ATOM 2430 C CA . GLU A 1 308 ? 8.876 16.278 14.692 1.00 93.31 308 GLU A CA 1
ATOM 2431 C C . GLU A 1 308 ? 10.133 15.535 15.143 1.00 93.31 308 GLU A C 1
ATOM 2433 O O . GLU A 1 308 ? 11.202 15.655 14.535 1.00 93.31 308 GLU A O 1
ATOM 2438 N N . LYS A 1 309 ? 9.996 14.661 16.146 1.00 92.44 309 LYS A N 1
ATOM 2439 C CA . LYS A 1 309 ? 11.093 13.794 16.585 1.00 92.44 309 LYS A CA 1
ATOM 2440 C C . LYS A 1 309 ? 11.530 12.831 15.486 1.00 92.44 309 LYS A C 1
ATOM 2442 O O . LYS A 1 309 ? 12.733 12.679 15.281 1.00 92.44 309 LYS A O 1
ATOM 2447 N N . ILE A 1 310 ? 10.599 12.196 14.768 1.00 93.00 310 ILE A N 1
ATOM 2448 C CA . ILE A 1 310 ? 10.915 11.253 13.675 1.00 93.00 310 ILE A CA 1
ATOM 2449 C C . ILE A 1 310 ? 11.641 11.955 12.515 1.00 93.00 310 ILE A C 1
ATOM 2451 O O . ILE A 1 310 ? 12.591 11.405 11.945 1.00 93.00 310 ILE A O 1
ATOM 2455 N N . CYS A 1 311 ? 11.222 13.175 12.180 1.00 91.94 311 CYS A N 1
ATOM 2456 C CA . CYS A 1 311 ? 11.806 13.986 11.111 1.00 91.94 311 CYS A CA 1
ATOM 2457 C C . CYS A 1 311 ? 13.092 14.718 11.528 1.00 91.94 311 CYS A C 1
ATOM 2459 O O . CYS A 1 311 ? 13.799 15.251 10.669 1.00 91.94 311 CYS A O 1
ATOM 2461 N N . SER A 1 312 ? 13.429 14.729 12.820 1.00 94.44 312 SER A N 1
ATOM 2462 C CA . SER A 1 312 ? 14.651 15.355 13.320 1.00 94.44 312 SER A CA 1
ATOM 2463 C C . SER A 1 312 ? 15.920 14.670 12.791 1.00 94.44 312 SER A C 1
ATOM 2465 O O . SER A 1 312 ? 15.969 13.464 12.524 1.00 94.44 312 SER A O 1
ATOM 2467 N N . LYS A 1 313 ? 17.003 15.448 12.672 1.00 90.56 313 LYS A N 1
ATOM 2468 C CA . LYS A 1 313 ? 18.311 14.940 12.222 1.00 90.56 313 LYS A CA 1
ATOM 2469 C C . LYS A 1 313 ? 18.923 13.918 13.187 1.00 90.56 313 LYS A C 1
ATOM 2471 O O . LYS A 1 313 ? 19.686 13.069 12.743 1.00 90.56 313 LYS A O 1
ATOM 2476 N N . SER A 1 314 ? 18.610 14.013 14.480 1.00 88.38 314 SER A N 1
ATOM 2477 C CA . SER A 1 314 ? 19.148 13.152 15.540 1.00 88.38 314 SER A CA 1
ATOM 2478 C C . SER A 1 314 ? 18.384 11.838 15.715 1.00 88.38 314 SER A C 1
ATOM 2480 O O . SER A 1 314 ? 18.791 11.006 16.524 1.00 88.38 314 SER A O 1
ATOM 2482 N N . TRP A 1 315 ? 17.288 11.632 14.979 1.00 87.88 315 TRP A N 1
ATOM 2483 C CA . TRP A 1 315 ? 16.507 10.406 15.073 1.00 87.88 315 TRP A CA 1
ATOM 2484 C C . TRP A 1 315 ? 17.328 9.183 14.655 1.00 87.88 315 TRP A C 1
ATOM 2486 O O . TRP A 1 315 ? 17.831 9.119 13.531 1.00 87.88 315 TRP A O 1
ATOM 2496 N N . ASN A 1 316 ? 17.414 8.189 15.541 1.00 78.75 316 ASN A N 1
ATOM 2497 C CA . ASN A 1 316 ? 17.986 6.884 15.247 1.00 78.75 316 ASN A CA 1
ATOM 2498 C C . ASN A 1 316 ? 16.881 5.814 15.257 1.00 78.75 316 ASN A C 1
ATOM 2500 O O . ASN A 1 316 ? 16.101 5.684 16.196 1.00 78.75 316 ASN A O 1
ATOM 2504 N N . GLY A 1 317 ? 16.805 5.006 14.200 1.00 66.88 317 GLY A N 1
ATOM 2505 C CA . GLY A 1 317 ? 15.819 3.920 14.116 1.00 66.88 317 GLY A CA 1
ATOM 2506 C C . GLY A 1 317 ? 16.140 2.713 15.012 1.00 66.88 317 GLY A C 1
ATOM 2507 O O . GLY A 1 317 ? 15.459 1.692 14.966 1.00 66.88 317 GLY A O 1
ATOM 2508 N N . SER A 1 318 ? 17.160 2.842 15.870 1.00 52.72 318 SER A N 1
ATOM 2509 C CA . SER A 1 318 ? 17.538 1.894 16.923 1.00 52.72 318 SER A CA 1
ATOM 2510 C C . SER A 1 318 ? 16.574 1.862 18.112 1.00 52.72 318 SER A C 1
ATOM 2512 O O . SER A 1 318 ? 16.755 1.035 19.006 1.00 52.72 318 SER A O 1
ATOM 2514 N N . GLY A 1 319 ? 15.525 2.686 18.109 1.00 47.34 319 GLY A N 1
ATOM 2515 C CA . GLY A 1 319 ? 14.330 2.414 18.898 1.00 47.34 319 GLY A CA 1
AT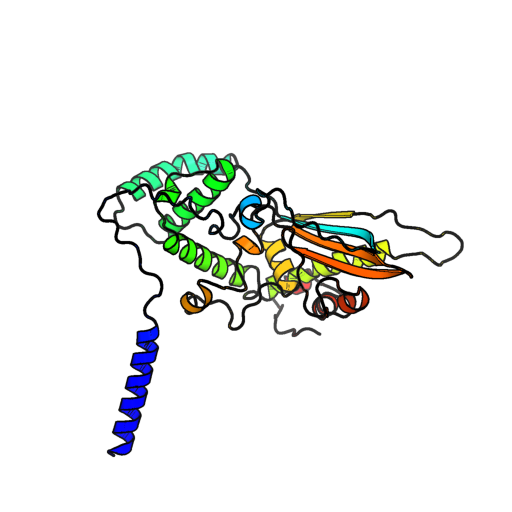OM 2516 C C . GLY A 1 319 ? 13.654 1.150 18.371 1.00 47.34 319 GLY A C 1
ATOM 2517 O O . GLY A 1 319 ? 12.731 1.222 17.561 1.00 47.34 319 GLY A O 1
ATOM 2518 N N . ARG A 1 320 ? 14.116 -0.027 18.823 1.00 36.28 320 ARG A N 1
ATOM 2519 C CA . ARG A 1 320 ? 13.247 -1.208 18.890 1.00 36.28 320 ARG A CA 1
ATOM 2520 C C . ARG A 1 320 ? 11.930 -0.737 19.491 1.00 36.28 320 ARG A C 1
ATOM 2522 O O . ARG A 1 320 ? 11.960 0.090 20.396 1.00 36.28 320 ARG A O 1
ATOM 2529 N N . ALA A 1 321 ? 10.825 -1.253 18.964 1.00 33.91 321 ALA A N 1
ATOM 2530 C CA . ALA A 1 321 ? 9.529 -1.143 19.606 1.00 33.91 321 ALA A CA 1
ATOM 2531 C C . ALA A 1 321 ? 9.702 -1.261 21.131 1.00 33.91 321 ALA A C 1
ATOM 2533 O O . ALA A 1 321 ? 10.112 -2.318 21.614 1.00 33.91 321 ALA A O 1
ATOM 2534 N N . GLU A 1 322 ? 9.482 -0.155 21.839 1.00 33.22 322 GLU A N 1
ATOM 2535 C CA . GLU A 1 322 ? 8.778 -0.246 23.111 1.00 33.22 322 GLU A CA 1
ATOM 2536 C C . GLU A 1 322 ? 7.380 -0.786 22.798 1.00 33.22 322 GLU A C 1
ATOM 2538 O O . GLU A 1 322 ? 6.778 -0.351 21.779 1.00 33.22 322 GLU A O 1
#

Organism: Rhipicephalus sanguineus (NCBI:txid34632)

Radius of gyration: 24.49 Å; chains: 1; bounding box: 77×56×70 Å

Secondary structure (DSSP, 8-state):
-HHHHHHHHHHHHHHHHHHHTT--S-------S----------TT-SGGGS-HHHHH-TTSS-------TTEEEEEEEEEEE--PPPPPHHHHHHHHHHHHHHHHHHHH-SS--HHHHHHHHHHHHHHHHHHS--GGGGG--HHHHHHHHHHHHHHHHHHHSTT-HHHHHHTHHHHHHHHHHHHHHH----SSS--------EEEEEE-HHHHHHHHHHTTTT--SSPP-GGGHHHHSS--S--HHHHS-TT-EEEEEEEEETTTEEEEEEEETTEE---TT-SSSSEEHHHHHHSHHHHTTTT--HHHHHSTT--TT----

InterPro domains:
  IPR000560 Histidine phosphatase superfamily, clade-2 [PF00328] (105-263)
  IPR000560 Histidine phosphatase superfamily, clade-2 [cd07061] (114-262)
  IPR029033 Histidine phosphatase superfamily [G3DSA:3.40.50.1240] (100-305)
  IPR029033 Histidine phosphatase superfamily [SSF53254] (109-315)

Sequence (322 aa):
MAVIITILSITAGLLTVVAAAEATCYTPRERNGQCRRDPYRLPSTLFGTKTTYRHATGLHTKWANRARVPGCKPLLLMIFMRHTTRFPGKKDLEKFAVRLPELQSMILNASRAGSEDVRLMAKICAFEVAVRGWSPFCYLFDKADLDLLEYAKDLDDYEEDAYGNQRSVALGCLLVEEMVDKIREKLRTSLTGGASFHTHLRAALYFTHAAVMKSLVAKLGLGRAAPPLSASNYCRYRHHRPWRSSHLVPFTANFALVLFQCGNSLLNVLPILNEKVVWLPGCRREFCPLEDFLRSSVVHSSRNCDPEKICSKSWNGSGRAE

pLDDT: mean 81.42, std 17.07, range [33.22, 98.25]